Protein AF-0000000084905822 (afdb_homodimer)

Secondary structure (DSSP, 8-state):
---HHHHHHHHHHHHSPPBTEEEEE-TT--TTEEEEEEEPPTTSTTTT-EEEEEEE--TTTTTSPPEEEE-S---BTTB-TT--B--GGGTTT--TTTHHHHHHHHHHHHHHS--TTS-SSHHHHHHHHH-HHHHHHHHHHHHHHHT---GGG--/---HHHHHHHHHHHHSPPBTEEEEE-TT--TTEEEEEEEPPTTSTTTT-EEEEEEE--TTTTTSPPEEEE-S---BTTB-TT--B--GGGTTT--TTTHHHHHHHHHHHHHHS--TTS-SSHHHHHHHHH-HHHHHHHHHHHHHHHS---STT--

pLDDT: mean 90.81, std 11.98, range [27.19, 98.44]

Radius of gyration: 20.14 Å; Cα contacts (8 Å, |Δi|>4): 594; chains: 2; bounding box: 56×55×47 Å

Sequence (310 aa):
MVGARVIKELRTLRRDPVPLCSVGAHEDGDLSHWTALMLGPPGTPYEGGVFQLDIKLPEQYPLKPPAVRFITKIYHPNINAGGGICLDILKSEWSPALQVSRVILSICSLLCEPNPDDPLVPEIARVYIKDREAFNKTARGWTSIHALCSPDKFDMVGARVIKELRTLRRDPVPLCSVGAHEDGDLSHWTALMLGPPGTPYEGGVFQLDIKLPEQYPLKPPAVRFITKIYHPNINAGGGICLDILKSEWSPALQVSRVILSICSLLCEPNPDDPLVPEIARVYIKDREAFNKTARGWTSIHALCSPDKFD

Solvent-accessible surface area (backbone atoms only — not comparable to full-atom values): 16695 Å² total; per-residue (Å²): 120,80,48,74,62,56,55,49,52,52,51,48,42,55,75,53,49,52,68,27,27,46,67,44,72,31,91,82,69,46,82,41,31,32,35,32,45,31,48,32,53,67,95,39,47,40,40,79,16,46,38,38,32,41,35,36,48,49,92,57,52,55,83,42,58,56,49,61,31,37,70,34,64,60,68,47,25,32,31,39,91,86,14,46,64,64,52,57,55,60,56,86,61,48,53,62,85,56,55,69,68,49,53,51,52,50,51,55,48,39,72,72,52,71,53,60,88,67,39,67,27,58,73,50,18,50,39,45,73,77,34,48,66,61,36,40,52,51,23,30,52,36,23,62,73,44,15,45,61,71,68,63,71,79,113,121,84,45,76,62,56,55,50,52,53,51,48,40,54,76,54,50,51,70,26,26,47,65,43,71,31,92,82,69,45,83,42,31,32,36,32,44,33,49,31,55,66,96,38,48,40,40,79,16,47,39,38,33,41,34,35,48,50,92,56,52,54,82,41,57,56,49,61,30,38,69,36,62,61,67,48,25,33,31,40,92,86,15,46,63,62,55,56,56,60,57,87,61,48,52,62,83,55,56,68,67,49,53,51,51,49,51,55,48,38,70,71,51,72,54,59,90,68,39,64,27,58,73,50,20,50,38,45,72,76,34,50,67,60,38,40,53,52,23,31,51,37,23,62,72,44,17,47,62,72,68,64,72,80,114

InterPro domains:
  IPR000608 Ubiquitin-conjugating (UBC), catalytic core domain [PF00179] (5-141)
  IPR000608 Ubiquitin-conjugating (UBC), catalytic core domain [PS50127] (1-148)
  IPR016135 Ubiquitin-conjugating enzyme/RWD-like [G3DSA:3.10.110.10] (2-149)
  IPR016135 Ubiquitin-conjugating enzyme/RWD-like [SSF54495] (4-150)
  IPR023313 Ubiquitin-conjugating enzyme, active site [PS00183] (75-90)

Structure (mmCIF, N/CA/C/O backbone):
data_AF-0000000084905822-model_v1
#
loop_
_entity.id
_entity.type
_entity.pdbx_description
1 polymer 'Ubiquitin protein ligase'
#
loop_
_atom_site.group_PDB
_atom_site.id
_atom_site.type_symbol
_atom_site.label_atom_id
_atom_site.label_alt_id
_atom_site.label_comp_id
_atom_site.label_asym_id
_atom_site.label_entity_id
_atom_site.label_seq_id
_atom_site.pdbx_PDB_ins_code
_atom_site.Cartn_x
_atom_site.Cartn_y
_atom_site.Cartn_z
_atom_site.occupancy
_atom_site.B_iso_or_equiv
_atom_site.auth_seq_id
_atom_site.auth_comp_id
_atom_site.auth_asym_id
_atom_site.auth_atom_id
_atom_site.pdbx_PDB_model_num
ATOM 1 N N . MET A 1 1 ? -28.578 9.18 5.523 1 45.34 1 MET A N 1
ATOM 2 C CA . MET A 1 1 ? -28.344 7.965 4.746 1 45.34 1 MET A CA 1
ATOM 3 C C . MET A 1 1 ? -27.016 8.039 3.994 1 45.34 1 MET A C 1
ATOM 5 O O . MET A 1 1 ? -26.594 9.125 3.58 1 45.34 1 MET A O 1
ATOM 9 N N . VAL A 1 2 ? -26.062 7.297 4.32 1 60.38 2 VAL A N 1
ATOM 10 C CA . VAL A 1 2 ? -24.812 7.344 3.578 1 60.38 2 VAL A CA 1
ATOM 11 C C . VAL A 1 2 ? -25.094 7.41 2.08 1 60.38 2 VAL A C 1
ATOM 13 O O . VAL A 1 2 ? -25.828 6.562 1.544 1 60.38 2 VAL A O 1
ATOM 16 N N . GLY A 1 3 ? -25.078 8.633 1.511 1 74.31 3 GLY A N 1
ATOM 17 C CA . GLY A 1 3 ? -25.594 9.078 0.227 1 74.31 3 GLY A CA 1
ATOM 18 C C . GLY A 1 3 ? -24.969 8.352 -0.951 1 74.31 3 GLY A C 1
ATOM 19 O O . GLY A 1 3 ? -24.047 7.559 -0.781 1 74.31 3 GLY A O 1
ATOM 20 N N . ALA A 1 4 ? -25.688 8.164 -2.021 1 84.25 4 ALA A N 1
ATOM 21 C CA . ALA A 1 4 ? -25.312 7.652 -3.338 1 84.25 4 ALA A CA 1
ATOM 22 C C . ALA A 1 4 ? -23.891 8.07 -3.709 1 84.25 4 ALA A C 1
ATOM 24 O O . ALA A 1 4 ? -23.141 7.285 -4.289 1 84.25 4 ALA A O 1
ATOM 25 N N . ARG A 1 5 ? -23.547 9.188 -3.201 1 87.31 5 ARG A N 1
ATOM 26 C CA . ARG A 1 5 ? -22.234 9.711 -3.539 1 87.31 5 ARG A CA 1
ATOM 27 C C . ARG A 1 5 ? -21.141 8.938 -2.824 1 87.31 5 ARG A C 1
ATOM 29 O O . ARG A 1 5 ? -20.109 8.609 -3.42 1 87.31 5 ARG A O 1
ATOM 36 N N . VAL A 1 6 ? -21.359 8.617 -1.563 1 90.69 6 VAL A N 1
ATOM 37 C CA . VAL A 1 6 ? -20.391 7.918 -0.732 1 90.69 6 VAL A CA 1
ATOM 38 C C . VAL A 1 6 ? -20.109 6.531 -1.312 1 90.69 6 VAL A C 1
ATOM 40 O O . VAL A 1 6 ? -18.953 6.113 -1.431 1 90.69 6 VAL A O 1
ATOM 43 N N . ILE A 1 7 ? -21.078 5.918 -1.695 1 88.62 7 ILE A N 1
ATOM 44 C CA . ILE A 1 7 ? -20.969 4.586 -2.279 1 88.62 7 ILE A CA 1
ATOM 45 C C . ILE A 1 7 ? -20.188 4.66 -3.592 1 88.62 7 ILE A C 1
ATOM 47 O O . ILE A 1 7 ? -19.328 3.822 -3.857 1 88.62 7 ILE A O 1
ATOM 51 N N . LYS A 1 8 ? -20.516 5.617 -4.371 1 91.12 8 LYS A N 1
ATOM 52 C CA . LYS A 1 8 ? -19.828 5.797 -5.648 1 91.12 8 LYS A CA 1
ATOM 53 C C . LYS A 1 8 ? -18.344 6.051 -5.441 1 91.12 8 LYS A C 1
ATOM 55 O O . LYS A 1 8 ? -17.5 5.5 -6.164 1 91.12 8 LYS A O 1
ATOM 60 N N . GLU A 1 9 ? -17.984 6.922 -4.5 1 93.06 9 GLU A N 1
ATOM 61 C CA . GLU A 1 9 ? -16.578 7.219 -4.23 1 93.06 9 GLU A CA 1
ATOM 62 C C . GLU A 1 9 ? -15.828 5.973 -3.762 1 93.06 9 GLU A C 1
ATOM 64 O O . GLU A 1 9 ? -14.68 5.742 -4.16 1 93.06 9 GLU A O 1
ATOM 69 N N . LEU A 1 10 ? -16.453 5.258 -2.896 1 89.38 10 LEU A N 1
ATOM 70 C CA . LEU A 1 10 ? -15.82 4.039 -2.4 1 89.38 10 LEU A CA 1
ATOM 71 C C . LEU A 1 10 ? -15.578 3.053 -3.537 1 89.38 10 LEU A C 1
ATOM 73 O O . LEU A 1 10 ? -14.508 2.438 -3.613 1 89.38 10 LEU A O 1
ATOM 77 N N . ARG A 1 11 ? -16.516 2.918 -4.398 1 88.5 11 ARG A N 1
ATOM 78 C CA . ARG A 1 11 ? -16.375 2.045 -5.559 1 88.5 11 ARG A CA 1
ATOM 79 C C . ARG A 1 11 ? -15.25 2.516 -6.469 1 88.5 11 ARG A C 1
ATOM 81 O O . ARG A 1 11 ? -14.477 1.701 -6.984 1 88.5 11 ARG A O 1
ATOM 88 N N . THR A 1 12 ? -15.18 3.824 -6.688 1 90.94 12 THR A N 1
ATOM 89 C CA . THR A 1 12 ? -14.125 4.398 -7.516 1 90.94 12 THR A CA 1
ATOM 90 C C . THR A 1 12 ? -12.75 4.094 -6.934 1 90.94 12 THR A C 1
ATOM 92 O O . THR A 1 12 ? -11.828 3.73 -7.664 1 90.94 12 THR A O 1
ATOM 95 N N . LEU A 1 13 ? -12.625 4.184 -5.613 1 91.25 13 LEU A N 1
ATOM 96 C CA . LEU A 1 13 ? -11.359 3.93 -4.934 1 91.25 13 LEU A CA 1
ATOM 97 C C . LEU A 1 13 ? -10.977 2.455 -5.023 1 91.25 13 LEU A C 1
ATOM 99 O O . LEU A 1 13 ? -9.797 2.117 -5.066 1 91.25 13 LEU A O 1
ATOM 103 N N . ARG A 1 14 ? -11.945 1.644 -5.031 1 85.19 14 ARG A N 1
ATOM 104 C CA . ARG A 1 14 ? -11.703 0.21 -5.156 1 85.19 14 ARG A CA 1
ATOM 105 C C . ARG A 1 14 ? -11.211 -0.143 -6.555 1 85.19 14 ARG A C 1
ATOM 107 O O . ARG A 1 14 ? -10.312 -0.977 -6.715 1 85.19 14 ARG A O 1
ATOM 114 N N . ARG A 1 15 ? -11.805 0.498 -7.516 1 86.19 15 ARG A N 1
ATOM 115 C CA . ARG A 1 15 ? -11.484 0.226 -8.914 1 86.19 15 ARG A CA 1
ATOM 116 C C . ARG A 1 15 ? -10.148 0.848 -9.297 1 86.19 15 ARG A C 1
ATOM 118 O O . ARG A 1 15 ? -9.367 0.25 -10.047 1 86.19 15 ARG A O 1
ATOM 125 N N . ASP A 1 16 ? -9.945 1.991 -8.781 1 88 16 ASP A N 1
ATOM 126 C CA . ASP A 1 16 ? -8.727 2.752 -9.055 1 88 16 ASP A CA 1
ATOM 127 C C . ASP A 1 16 ? -8.078 3.234 -7.766 1 88 16 ASP A C 1
ATOM 129 O O . ASP A 1 16 ? -8.18 4.414 -7.418 1 88 16 ASP A O 1
ATOM 133 N N . PRO A 1 17 ? -7.367 2.35 -7.227 1 87.94 17 PRO A N 1
ATOM 134 C CA . PRO A 1 17 ? -6.812 2.713 -5.918 1 87.94 17 PRO A CA 1
ATOM 135 C C . PRO A 1 17 ? -5.758 3.814 -6.012 1 87.94 17 PRO A C 1
ATOM 137 O O . PRO A 1 17 ? -5.109 3.965 -7.051 1 87.94 17 PRO A O 1
ATOM 140 N N . VAL A 1 18 ? -5.664 4.617 -4.973 1 89.56 18 V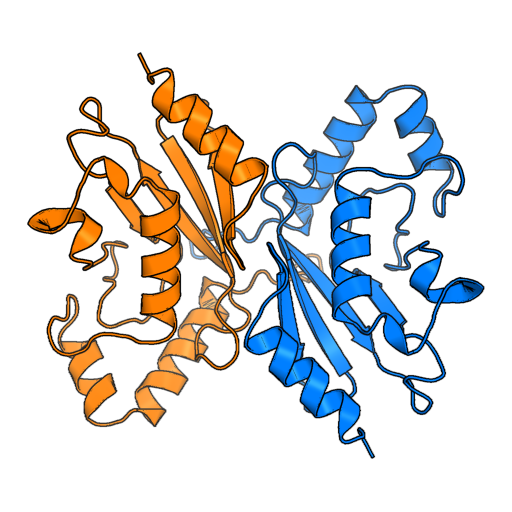AL A N 1
ATOM 141 C CA . VAL A 1 18 ? -4.578 5.578 -4.82 1 89.56 18 VAL A CA 1
ATOM 142 C C . VAL A 1 18 ? -3.252 4.836 -4.656 1 89.56 18 VAL A C 1
ATOM 144 O O . VAL A 1 18 ? -3.184 3.824 -3.959 1 89.56 18 VAL A O 1
ATOM 147 N N . PRO A 1 19 ? -2.223 5.398 -5.281 1 89.56 19 PRO A N 1
ATOM 148 C CA . PRO A 1 19 ? -0.934 4.723 -5.113 1 89.56 19 PRO A CA 1
ATOM 149 C C . PRO A 1 19 ? -0.54 4.562 -3.646 1 89.56 19 PRO A C 1
ATOM 151 O O . PRO A 1 19 ? -0.757 5.473 -2.844 1 89.56 19 PRO A O 1
ATOM 154 N N . LEU A 1 20 ? -0.097 3.305 -3.303 1 92 20 LEU A N 1
ATOM 155 C CA . LEU A 1 20 ? 0.479 2.947 -2.012 1 92 20 LEU A CA 1
ATOM 156 C C . LEU A 1 20 ? -0.583 2.963 -0.918 1 92 20 LEU A C 1
ATOM 158 O O . LEU A 1 20 ? -0.259 3.039 0.269 1 92 20 LEU A O 1
ATOM 162 N N . CYS A 1 21 ? -1.833 3 -1.346 1 93.75 21 CYS A N 1
ATOM 163 C CA . CYS A 1 21 ? -2.871 3.092 -0.327 1 93.75 21 CYS A CA 1
ATOM 164 C C . CYS A 1 21 ? -4.062 2.211 -0.683 1 93.75 21 CYS A C 1
ATOM 166 O O . CYS A 1 21 ? -4.445 2.117 -1.851 1 93.75 21 CYS A O 1
ATOM 168 N N . SER A 1 22 ? -4.625 1.623 0.3 1 91.31 22 SER A N 1
ATOM 169 C CA . SER A 1 22 ? -5.898 0.914 0.191 1 91.31 22 SER A CA 1
ATOM 170 C C . SER A 1 22 ? -6.945 1.51 1.126 1 91.31 22 SER A C 1
ATOM 172 O O . SER A 1 22 ? -6.633 1.876 2.262 1 91.31 22 SER A O 1
ATOM 174 N N . VAL A 1 23 ? -8.125 1.645 0.593 1 91.56 23 VAL A N 1
ATOM 175 C CA . VAL A 1 23 ? -9.211 2.201 1.392 1 91.56 23 VAL A CA 1
ATOM 176 C C . VAL A 1 23 ? -10.398 1.242 1.386 1 91.56 23 VAL A C 1
ATOM 178 O O . VAL A 1 23 ? -10.734 0.667 0.348 1 91.56 23 VAL A O 1
ATOM 181 N N . GLY A 1 24 ? -11.023 1.093 2.559 1 87.44 24 GLY A N 1
ATOM 182 C CA . GLY A 1 24 ? -12.219 0.271 2.684 1 87.44 24 GLY A CA 1
ATOM 183 C C . GLY A 1 24 ? -13.109 0.688 3.838 1 87.44 24 GLY A C 1
ATOM 184 O O . GLY A 1 24 ? -12.75 1.568 4.621 1 87.44 24 GLY A O 1
ATOM 185 N N . ALA A 1 25 ? -14.258 0.051 3.801 1 84.56 25 ALA A N 1
ATOM 186 C CA . ALA A 1 25 ? -15.18 0.294 4.91 1 84.56 25 ALA A CA 1
ATOM 187 C C . ALA A 1 25 ? -14.609 -0.232 6.223 1 84.56 25 ALA A C 1
ATOM 189 O O . ALA A 1 25 ? -13.914 -1.253 6.238 1 84.56 25 ALA A O 1
ATOM 190 N N . HIS A 1 26 ? -14.93 0.534 7.234 1 82.94 26 HIS A N 1
ATOM 191 C CA . HIS A 1 26 ? -14.547 0.076 8.562 1 82.94 26 HIS A CA 1
ATOM 192 C C . HIS A 1 26 ? -15.297 -1.194 8.953 1 82.94 26 HIS A C 1
ATOM 194 O O . HIS A 1 26 ? -16.359 -1.484 8.398 1 82.94 26 HIS A O 1
ATOM 200 N N . GLU A 1 27 ? -14.766 -1.936 9.828 1 76.56 27 GLU A N 1
ATOM 201 C CA . GLU A 1 27 ? -15.289 -3.24 10.219 1 76.56 27 GLU A CA 1
ATOM 202 C C . GLU A 1 27 ? -16.641 -3.105 10.906 1 76.56 27 GLU A C 1
ATOM 204 O O . GLU A 1 27 ? -17.406 -4.078 11.008 1 76.56 27 GLU A O 1
ATOM 209 N N . ASP A 1 28 ? -16.969 -1.907 11.305 1 77.38 28 ASP A N 1
ATOM 210 C CA . ASP A 1 28 ? -18.188 -1.729 12.07 1 77.38 28 ASP A CA 1
ATOM 211 C C . ASP A 1 28 ? -19.422 -1.69 11.156 1 77.38 28 ASP A C 1
ATOM 213 O O . ASP A 1 28 ? -20.547 -1.642 11.633 1 77.38 28 ASP A O 1
ATOM 217 N N . GLY A 1 29 ? -19.25 -1.651 9.906 1 77.5 29 GLY A N 1
ATOM 218 C CA . GLY A 1 29 ? -20.344 -1.732 8.953 1 77.5 29 GLY A CA 1
ATOM 219 C C . GLY A 1 29 ? -20.922 -0.375 8.57 1 77.5 29 GLY A C 1
ATOM 220 O O . GLY A 1 29 ? -21.797 -0.281 7.719 1 77.5 29 GLY A O 1
ATOM 221 N N . ASP A 1 30 ? -20.516 0.635 9.234 1 86.12 30 ASP A N 1
ATOM 222 C CA . ASP A 1 30 ? -20.922 2.002 8.93 1 86.12 30 ASP A CA 1
ATOM 223 C C . ASP A 1 30 ? -20.297 2.494 7.629 1 86.12 30 ASP A C 1
ATOM 225 O O . ASP A 1 30 ? -19.078 2.566 7.508 1 86.12 30 ASP A O 1
ATOM 229 N N . LEU A 1 31 ? -21.125 2.914 6.672 1 88.38 31 LEU A N 1
ATOM 230 C CA . LEU A 1 31 ? -20.688 3.287 5.332 1 88.38 31 LEU A CA 1
ATOM 231 C C . LEU A 1 31 ? -19.953 4.621 5.359 1 88.38 31 LEU A C 1
ATOM 233 O O . LEU A 1 31 ? -19.234 4.961 4.41 1 88.38 31 LEU A O 1
ATOM 237 N N . SER A 1 32 ? -20.203 5.379 6.391 1 92.75 32 SER A N 1
ATOM 238 C CA . SER A 1 32 ? -19.562 6.688 6.492 1 92.75 32 SER A CA 1
ATOM 239 C C . SER A 1 32 ? -18.25 6.598 7.254 1 92.75 32 SER A C 1
ATOM 241 O O . SER A 1 32 ? -17.609 7.621 7.516 1 92.75 32 SER A O 1
ATOM 243 N N . HIS A 1 33 ? -17.906 5.453 7.664 1 94.62 33 HIS A N 1
ATOM 244 C CA . HIS A 1 33 ? -16.688 5.207 8.43 1 94.62 33 HIS A CA 1
ATOM 245 C C . HIS A 1 33 ? -15.734 4.285 7.668 1 94.62 33 HIS A C 1
ATOM 247 O O . HIS A 1 33 ? -16.031 3.105 7.473 1 94.62 33 HIS A O 1
ATOM 253 N N . TRP A 1 34 ? -14.586 4.887 7.27 1 94.31 34 TRP A N 1
ATOM 254 C CA . TRP A 1 34 ? -13.648 4.152 6.434 1 94.31 34 TRP A CA 1
ATOM 255 C C . TRP A 1 34 ? -12.312 3.967 7.145 1 94.31 34 TRP A C 1
ATOM 257 O O . TRP A 1 34 ? -12.008 4.68 8.102 1 94.31 34 TRP A O 1
ATOM 267 N N . THR A 1 35 ? -11.586 2.975 6.738 1 92.81 35 THR A N 1
ATOM 268 C CA . THR A 1 35 ? -10.203 2.742 7.145 1 92.81 35 THR A CA 1
ATOM 269 C C . THR A 1 35 ? -9.281 2.727 5.926 1 92.81 35 THR A C 1
ATOM 271 O O . THR A 1 35 ? -9.625 2.174 4.883 1 92.81 35 THR A O 1
ATOM 274 N N . ALA A 1 36 ? -8.172 3.34 6.055 1 94.12 36 ALA A N 1
ATOM 275 C CA . ALA A 1 36 ? -7.156 3.32 5 1 94.12 36 ALA A CA 1
ATOM 276 C C . ALA A 1 36 ? -5.844 2.734 5.512 1 94.12 36 ALA A C 1
ATOM 278 O O . ALA A 1 36 ? -5.477 2.936 6.672 1 94.12 36 ALA A O 1
ATOM 279 N N . LEU A 1 37 ? -5.164 1.967 4.723 1 93.31 37 LEU A N 1
ATOM 280 C CA . LEU A 1 37 ? -3.799 1.5 4.945 1 93.31 37 LEU A CA 1
ATOM 281 C C . LEU A 1 37 ? -2.84 2.129 3.941 1 93.31 37 LEU A C 1
ATOM 283 O O . LEU A 1 37 ? -3.01 1.972 2.73 1 93.31 37 LEU A O 1
ATOM 287 N N . MET A 1 38 ? -1.902 2.824 4.441 1 94.81 38 MET A N 1
ATOM 288 C CA . MET A 1 38 ? -0.961 3.557 3.596 1 94.81 38 MET A CA 1
ATOM 289 C C . MET A 1 38 ? 0.457 3.023 3.773 1 94.81 38 MET A C 1
ATOM 291 O O . MET A 1 38 ? 0.945 2.912 4.898 1 94.81 38 MET A O 1
ATOM 295 N N . LEU A 1 39 ? 1.076 2.768 2.717 1 94.12 39 LEU A N 1
ATOM 296 C CA . LEU A 1 39 ? 2.488 2.404 2.758 1 94.12 39 LEU A CA 1
ATOM 297 C C . LEU A 1 39 ? 3.369 3.65 2.781 1 94.12 39 LEU A C 1
ATOM 299 O O . LEU A 1 39 ? 3.096 4.621 2.074 1 94.12 39 LEU A O 1
ATOM 303 N N . GLY A 1 40 ? 4.398 3.609 3.629 1 94.5 40 GLY A N 1
ATOM 304 C CA . GLY A 1 40 ? 5.328 4.727 3.611 1 94.5 40 GLY A CA 1
ATOM 305 C C . GLY A 1 40 ? 6.039 4.891 2.281 1 94.5 40 GLY A C 1
ATOM 306 O O . GLY A 1 40 ? 6.543 3.92 1.716 1 94.5 40 GLY A O 1
ATOM 307 N N . PRO A 1 41 ? 6.086 6.137 1.821 1 92.25 41 PRO A N 1
ATOM 308 C CA . PRO A 1 41 ? 6.711 6.355 0.516 1 92.25 41 PRO A CA 1
ATOM 309 C C . PRO A 1 41 ? 8.195 6 0.508 1 92.25 41 PRO A C 1
ATOM 311 O O . PRO A 1 41 ? 8.898 6.246 1.492 1 92.25 41 PRO A O 1
ATOM 314 N N . PRO A 1 42 ? 8.617 5.453 -0.635 1 88.38 42 PRO A N 1
ATOM 315 C CA . PRO A 1 42 ? 10.047 5.137 -0.746 1 88.38 42 PRO A CA 1
ATOM 316 C C . PRO A 1 42 ? 10.93 6.383 -0.688 1 88.38 42 PRO A C 1
ATOM 318 O O . PRO A 1 42 ? 10.547 7.441 -1.19 1 88.38 42 PRO A O 1
ATOM 321 N N . GLY A 1 43 ? 12.117 6.238 -0.159 1 88.62 43 GLY A N 1
ATOM 322 C CA . GLY A 1 43 ? 13.062 7.344 -0.093 1 88.62 43 GLY A CA 1
ATOM 323 C C . GLY A 1 43 ? 12.797 8.289 1.061 1 88.62 43 GLY A C 1
ATOM 324 O O . GLY A 1 43 ? 13.43 9.336 1.172 1 88.62 43 GLY A O 1
ATOM 325 N N . THR A 1 44 ? 11.812 8 1.87 1 93.75 44 THR A N 1
ATOM 326 C CA . THR A 1 44 ? 11.477 8.789 3.047 1 93.75 44 THR A CA 1
ATOM 327 C C . THR A 1 44 ? 11.781 8.016 4.324 1 93.75 44 THR A C 1
ATOM 329 O O . THR A 1 44 ? 12.031 6.809 4.281 1 93.75 44 THR A O 1
ATOM 332 N N . PRO A 1 45 ? 11.789 8.734 5.461 1 96.19 45 PRO A N 1
ATOM 333 C CA . PRO A 1 45 ? 12.008 8.008 6.715 1 96.19 45 PRO A CA 1
ATOM 334 C C . PRO A 1 45 ? 10.844 7.086 7.07 1 96.19 45 PRO A C 1
ATOM 336 O O . PRO A 1 45 ? 10.953 6.285 8 1 96.19 45 PRO A O 1
ATOM 339 N N . TYR A 1 46 ? 9.789 7.133 6.363 1 95.75 46 TYR A N 1
ATOM 340 C CA . TYR A 1 46 ? 8.602 6.336 6.645 1 95.75 46 TYR A CA 1
ATOM 341 C C . TYR A 1 46 ? 8.57 5.074 5.789 1 95.75 46 TYR A C 1
ATOM 343 O O . TYR A 1 46 ? 7.676 4.238 5.93 1 95.75 46 TYR A O 1
ATOM 351 N N . GLU A 1 47 ? 9.531 4.953 4.918 1 91.56 47 GLU A N 1
ATOM 352 C CA . GLU A 1 47 ? 9.617 3.809 4.02 1 91.56 47 GLU A CA 1
ATOM 353 C C . GLU A 1 47 ? 9.594 2.494 4.793 1 91.56 47 GLU A C 1
ATOM 355 O O . GLU A 1 47 ? 10.234 2.375 5.84 1 91.56 47 GLU A O 1
ATOM 360 N N . GLY A 1 48 ? 8.828 1.544 4.168 1 88.56 48 GLY A N 1
ATOM 361 C CA . GLY A 1 48 ? 8.727 0.241 4.805 1 88.56 48 GLY A CA 1
ATOM 362 C C . GLY A 1 48 ? 7.625 0.17 5.848 1 88.56 48 GLY A C 1
ATOM 363 O O . GLY A 1 48 ? 7.27 -0.917 6.309 1 88.56 48 GLY A O 1
ATOM 364 N N . GLY A 1 49 ? 7.117 1.24 6.266 1 92.12 49 GLY A N 1
ATOM 365 C CA . GLY A 1 49 ? 6.047 1.292 7.246 1 92.12 49 GLY A CA 1
ATOM 366 C C . GLY A 1 49 ? 4.668 1.146 6.633 1 92.12 49 GLY A C 1
ATOM 367 O O . GLY A 1 49 ? 4.484 1.399 5.438 1 92.12 49 GLY A O 1
ATOM 368 N N . VAL A 1 50 ? 3.742 0.736 7.434 1 93.56 50 VAL A N 1
ATOM 369 C CA . VAL A 1 50 ? 2.322 0.699 7.094 1 93.56 50 VAL A CA 1
ATOM 370 C C . VAL A 1 50 ? 1.533 1.554 8.086 1 93.56 50 VAL A C 1
ATOM 372 O O . VAL A 1 50 ? 1.555 1.3 9.289 1 93.56 50 VAL A O 1
ATOM 375 N N . PHE A 1 51 ? 0.844 2.477 7.574 1 94.88 51 PHE A N 1
ATOM 376 C CA . PHE A 1 51 ? 0.135 3.42 8.43 1 94.88 51 PHE A CA 1
ATOM 377 C C . PHE A 1 51 ? -1.372 3.297 8.242 1 94.88 51 PHE A C 1
ATOM 379 O O . PHE A 1 51 ? -1.869 3.377 7.117 1 94.88 51 PHE A O 1
ATOM 386 N N . GLN A 1 52 ? -2.023 3.119 9.344 1 93.88 52 GLN A N 1
ATOM 387 C CA . GLN A 1 52 ? -3.48 3.037 9.328 1 93.88 52 GLN A CA 1
ATOM 388 C C . GLN A 1 52 ? -4.113 4.398 9.609 1 93.88 52 GLN A C 1
ATOM 390 O O . GLN A 1 52 ? -3.662 5.129 10.492 1 93.88 52 GLN A O 1
ATOM 395 N N . LEU A 1 53 ? -5.098 4.707 8.828 1 95.81 53 LEU A N 1
ATOM 396 C CA . LEU A 1 53 ? -5.844 5.945 9.016 1 95.81 53 LEU A CA 1
ATOM 397 C C . LEU A 1 53 ? -7.328 5.664 9.219 1 95.81 53 LEU A C 1
ATOM 399 O O . LEU A 1 53 ? -7.871 4.719 8.641 1 95.81 53 LEU A O 1
ATOM 403 N N . ASP A 1 54 ? -7.883 6.52 9.977 1 96.5 54 ASP A N 1
ATOM 404 C CA . ASP A 1 54 ? -9.328 6.527 10.18 1 96.5 54 ASP A CA 1
ATOM 405 C C . ASP A 1 54 ? -9.984 7.68 9.43 1 96.5 54 ASP A C 1
ATOM 407 O O . ASP A 1 54 ? -9.531 8.82 9.516 1 96.5 54 ASP A O 1
ATOM 411 N N . ILE A 1 55 ? -11.023 7.371 8.688 1 96.31 55 ILE A N 1
ATOM 412 C CA . ILE A 1 55 ? -11.711 8.375 7.875 1 96.31 55 ILE A CA 1
ATOM 413 C C . ILE A 1 55 ? -13.203 8.352 8.195 1 96.31 55 ILE A C 1
ATOM 415 O O . ILE A 1 55 ? -13.883 7.34 7.988 1 96.31 55 ILE A O 1
ATOM 419 N N . LYS A 1 56 ? -13.695 9.43 8.617 1 96.56 56 LYS A N 1
ATOM 420 C CA . LYS A 1 56 ? -15.125 9.555 8.922 1 96.56 56 LYS A CA 1
ATOM 421 C C . LYS A 1 56 ? -15.773 10.641 8.07 1 96.56 56 LYS A C 1
ATOM 423 O O . LYS A 1 56 ? -15.312 11.781 8.047 1 96.56 56 LYS A O 1
ATOM 428 N N . LEU A 1 57 ? -16.828 10.25 7.418 1 95.5 57 LEU A N 1
ATOM 429 C CA . LEU A 1 57 ? -17.609 11.195 6.645 1 95.5 57 LEU A CA 1
ATOM 430 C C . LEU A 1 57 ? -18.75 11.766 7.48 1 95.5 57 LEU A C 1
ATOM 432 O O . LEU A 1 57 ? -19.594 11.016 7.98 1 95.5 57 LEU A O 1
ATOM 436 N N . PRO A 1 58 ? -18.688 13.047 7.652 1 94.69 58 PRO A N 1
ATOM 437 C CA . PRO A 1 58 ? -19.766 13.641 8.445 1 94.69 58 PRO A CA 1
ATOM 438 C C . PRO A 1 58 ? -21.125 13.555 7.754 1 94.69 58 PRO A C 1
ATOM 440 O O . PRO A 1 58 ? -21.188 13.227 6.566 1 94.69 58 PRO A O 1
ATOM 443 N N . GLU A 1 59 ? -22.156 13.859 8.43 1 91.88 59 GLU A N 1
ATOM 444 C CA . GLU A 1 59 ? -23.516 13.812 7.898 1 91.88 59 GLU A CA 1
ATOM 445 C C . GLU A 1 59 ? -23.688 14.766 6.723 1 91.88 59 GLU A C 1
ATOM 447 O O . GLU A 1 59 ? -24.438 14.484 5.785 1 91.88 59 GLU A O 1
ATOM 452 N N . GLN A 1 60 ? -23 15.875 6.719 1 93.5 60 GLN A N 1
ATOM 453 C CA . GLN A 1 60 ? -23.125 16.906 5.695 1 93.5 60 GLN A CA 1
ATOM 454 C C . GLN A 1 60 ? -22.125 16.703 4.57 1 93.5 60 GLN A C 1
ATOM 456 O O . GLN A 1 60 ? -21.922 17.594 3.738 1 93.5 60 GLN A O 1
ATOM 461 N N . TYR A 1 61 ? -21.5 15.617 4.52 1 94.5 61 TYR A N 1
ATOM 462 C CA . TYR A 1 61 ? -20.625 15.328 3.393 1 94.5 61 TYR A CA 1
ATOM 463 C C . TYR A 1 61 ? -21.406 15.297 2.084 1 94.5 61 TYR A C 1
ATOM 465 O O . TYR A 1 61 ? -22.484 14.711 2.012 1 94.5 61 TYR A O 1
ATOM 473 N N . PRO A 1 62 ? -20.953 15.961 1.052 1 93.25 62 PRO A N 1
ATOM 474 C CA . PRO A 1 62 ? -19.625 16.516 0.788 1 93.25 62 PRO A CA 1
ATOM 475 C C . PRO A 1 62 ? -19.562 18.031 1.029 1 93.25 62 PRO A C 1
ATOM 477 O O . PRO A 1 62 ? -18.609 18.688 0.599 1 93.25 62 PRO A O 1
ATOM 480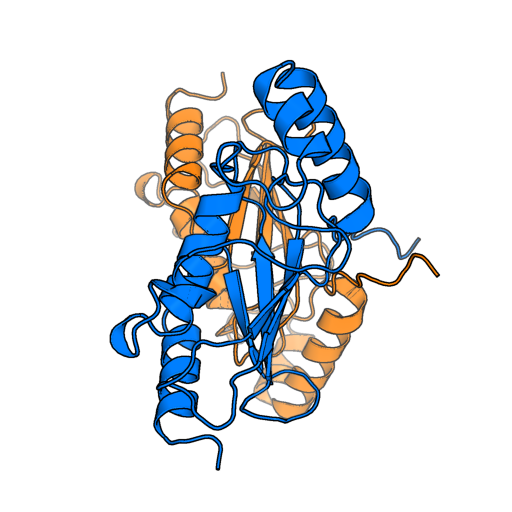 N N . LEU A 1 63 ? -20.578 18.562 1.633 1 93.69 63 LEU A N 1
ATOM 481 C CA . LEU A 1 63 ? -20.531 19.984 1.938 1 93.69 63 LEU A CA 1
ATOM 482 C C . LEU A 1 63 ? -19.453 20.281 2.973 1 93.69 63 LEU A C 1
ATOM 484 O O . LEU A 1 63 ? -18.844 21.359 2.953 1 93.69 63 LEU A O 1
ATOM 488 N N . LYS A 1 64 ? -19.266 19.344 3.908 1 95.31 64 LYS A N 1
ATOM 489 C CA . LYS A 1 64 ? -18.172 19.422 4.867 1 95.31 64 LYS A CA 1
ATOM 490 C C . LYS A 1 64 ? -17.109 18.359 4.566 1 95.31 64 LYS A C 1
ATOM 492 O O . LYS A 1 64 ? -17.422 17.297 4.039 1 95.31 64 LYS A O 1
ATOM 497 N N . PRO A 1 65 ? -15.883 18.672 4.891 1 96.31 65 PRO A N 1
ATOM 498 C CA . PRO A 1 65 ? -14.812 17.719 4.605 1 96.31 65 PRO A CA 1
ATOM 499 C C . PRO A 1 65 ? -14.859 16.484 5.5 1 96.31 65 PRO A C 1
ATOM 501 O O . PRO A 1 65 ? -15.453 16.531 6.582 1 96.31 65 PRO A O 1
ATOM 504 N N . PRO A 1 66 ? -14.273 15.398 5.02 1 96.75 66 PRO A N 1
ATOM 505 C CA . PRO A 1 66 ? -14.117 14.242 5.91 1 96.75 66 PRO A CA 1
ATOM 506 C C . PRO A 1 66 ? -13.172 14.516 7.074 1 96.75 66 PRO A C 1
ATOM 508 O O . PRO A 1 66 ? -12.289 15.367 6.969 1 96.75 66 PRO A O 1
ATOM 511 N N . ALA A 1 67 ? -13.375 13.805 8.18 1 97.06 67 ALA A N 1
ATOM 512 C CA . ALA A 1 67 ? -12.43 13.781 9.289 1 97.06 67 ALA A CA 1
ATOM 513 C C . ALA A 1 67 ? -11.438 12.625 9.148 1 97.06 67 ALA A C 1
ATOM 515 O O . ALA A 1 67 ? -11.844 11.461 9.094 1 97.06 67 ALA A O 1
ATOM 516 N N . VAL A 1 68 ? -10.188 12.977 9.07 1 97.75 68 VAL A N 1
ATOM 517 C CA . VAL A 1 68 ? -9.156 11.953 8.891 1 97.75 68 VAL A CA 1
ATOM 518 C C . VAL A 1 68 ? -8.148 12.023 10.031 1 97.75 68 VAL A C 1
ATOM 520 O O . VAL A 1 68 ? -7.715 13.117 10.422 1 97.75 68 VAL A O 1
ATOM 523 N N . ARG A 1 69 ? -7.785 10.852 10.531 1 97.56 69 ARG A N 1
ATOM 524 C CA . ARG A 1 69 ? -6.793 10.789 11.594 1 97.56 69 ARG A CA 1
ATOM 525 C C . ARG A 1 69 ? -5.871 9.586 11.414 1 97.56 69 ARG A C 1
ATOM 527 O O . ARG A 1 69 ? -6.312 8.523 10.969 1 97.56 69 ARG A O 1
ATOM 534 N N . PHE A 1 70 ? -4.656 9.781 11.828 1 97.44 70 PHE A N 1
ATOM 535 C CA . PHE A 1 70 ? -3.732 8.648 11.898 1 97.44 70 PHE A CA 1
ATOM 536 C C . PHE A 1 70 ? -4.023 7.785 13.117 1 97.44 70 PHE A C 1
ATOM 538 O O . PHE A 1 70 ? -4.105 8.289 14.242 1 97.44 70 PHE A O 1
ATOM 545 N N . ILE A 1 71 ? -4.188 6.539 12.906 1 95.44 71 ILE A N 1
ATOM 546 C CA . ILE A 1 71 ? -4.297 5.582 14 1 95.44 71 ILE A CA 1
ATOM 547 C C . ILE A 1 71 ? -2.902 5.117 14.414 1 95.44 71 ILE A C 1
ATOM 549 O O . ILE A 1 71 ? -2.59 5.059 15.609 1 95.44 71 ILE A O 1
ATOM 553 N N . THR A 1 72 ? -2.064 4.766 13.414 1 94.62 72 THR A N 1
ATOM 554 C CA . THR A 1 72 ? -0.672 4.414 13.672 1 94.62 72 THR A CA 1
ATOM 555 C C . THR A 1 72 ? 0.121 5.637 14.125 1 94.62 72 THR A C 1
ATOM 557 O O . THR A 1 72 ? 0.053 6.695 13.492 1 94.62 72 THR A O 1
ATOM 560 N N . LYS A 1 73 ? 0.915 5.488 15.164 1 95.75 73 LYS A N 1
ATOM 561 C CA . LYS A 1 73 ? 1.754 6.59 15.625 1 95.75 73 LYS A CA 1
ATOM 562 C C . LYS A 1 73 ? 2.832 6.93 14.602 1 95.75 73 LYS A C 1
ATOM 564 O O . LYS A 1 73 ? 3.408 6.031 13.977 1 95.75 73 LYS A O 1
ATOM 569 N N . ILE A 1 74 ? 3.072 8.203 14.5 1 97.12 74 ILE A N 1
ATOM 570 C CA . ILE A 1 74 ? 4.062 8.648 13.523 1 97.12 74 ILE A CA 1
ATOM 571 C C . ILE A 1 74 ? 4.77 9.898 14.039 1 97.12 74 ILE A C 1
ATOM 573 O O . ILE A 1 74 ? 4.141 10.773 14.641 1 97.12 74 ILE A O 1
ATOM 577 N N . TYR A 1 75 ? 6.117 9.961 13.82 1 98.12 75 TYR A N 1
ATOM 578 C CA . TYR A 1 75 ? 6.902 11.156 14.109 1 98.12 75 TYR A CA 1
ATOM 579 C C . TYR A 1 75 ? 6.891 12.109 12.922 1 98.12 75 TYR A C 1
ATOM 581 O O . TYR A 1 75 ? 7.562 11.875 11.914 1 98.12 75 TYR A O 1
ATOM 589 N N . HIS A 1 76 ? 6.18 13.211 12.992 1 98.38 76 HIS A N 1
ATOM 590 C CA . HIS A 1 76 ? 5.961 14.133 11.883 1 98.38 76 HIS A CA 1
ATOM 591 C C . HIS A 1 76 ? 5.551 15.516 12.383 1 98.38 76 HIS A C 1
ATOM 593 O O . HIS A 1 76 ? 4.766 15.625 13.328 1 98.38 76 HIS A O 1
ATOM 599 N N . PRO A 1 77 ? 5.98 16.547 11.773 1 98.44 77 PRO A N 1
ATOM 600 C CA . PRO A 1 77 ? 5.676 17.891 12.266 1 98.44 77 PRO A CA 1
ATOM 601 C C . PRO A 1 77 ? 4.203 18.266 12.086 1 98.44 77 PRO A C 1
ATOM 603 O O . PRO A 1 77 ? 3.688 19.125 12.812 1 98.44 77 PRO A O 1
ATOM 606 N N . ASN A 1 78 ? 3.531 17.688 11.117 1 98.25 78 ASN A N 1
ATOM 607 C CA . ASN A 1 78 ? 2.172 18.109 10.789 1 98.25 78 ASN A CA 1
ATOM 608 C C . ASN A 1 78 ? 1.139 17.109 11.32 1 98.25 78 ASN A C 1
ATOM 610 O O . ASN A 1 78 ? -0.049 17.219 11.008 1 98.25 78 ASN A O 1
ATOM 614 N N . ILE A 1 79 ? 1.563 16.125 11.977 1 98 79 ILE A N 1
ATOM 615 C CA . ILE A 1 79 ? 0.693 15.117 12.578 1 98 79 ILE A CA 1
ATOM 616 C C . ILE A 1 79 ? 1.003 14.992 14.07 1 98 79 ILE A C 1
ATOM 618 O O . ILE A 1 79 ? 2.143 14.719 14.453 1 98 79 ILE A O 1
ATOM 622 N N . ASN A 1 80 ? 0.006 15.117 14.875 1 97.44 80 ASN A N 1
ATOM 623 C CA . ASN A 1 80 ? 0.285 15.109 16.312 1 97.44 80 ASN A CA 1
ATOM 624 C C . ASN A 1 80 ? 0.074 13.727 16.922 1 97.44 80 ASN A C 1
ATOM 626 O O . ASN A 1 80 ? -0.302 12.789 16.219 1 97.44 80 ASN A O 1
ATOM 630 N N . ALA A 1 81 ? 0.282 13.578 18.203 1 94.75 81 ALA A N 1
ATOM 631 C CA . ALA A 1 81 ? 0.266 12.289 18.891 1 94.75 81 ALA A CA 1
ATOM 632 C C . ALA A 1 81 ? -1.135 11.688 18.891 1 94.75 81 ALA A C 1
ATOM 634 O O . ALA A 1 81 ? -1.289 10.461 18.938 1 94.75 81 ALA A O 1
ATOM 635 N N . GLY A 1 82 ? -2.104 12.516 18.859 1 95.69 82 GLY A N 1
ATOM 636 C CA . GLY A 1 82 ? -3.48 12.039 18.812 1 95.69 82 GLY A CA 1
ATOM 637 C C . GLY A 1 82 ? -3.928 11.609 17.438 1 95.69 82 GLY A C 1
ATOM 638 O O . GLY A 1 82 ? -5.039 11.102 17.266 1 95.69 82 GLY A O 1
ATOM 639 N N . GLY A 1 83 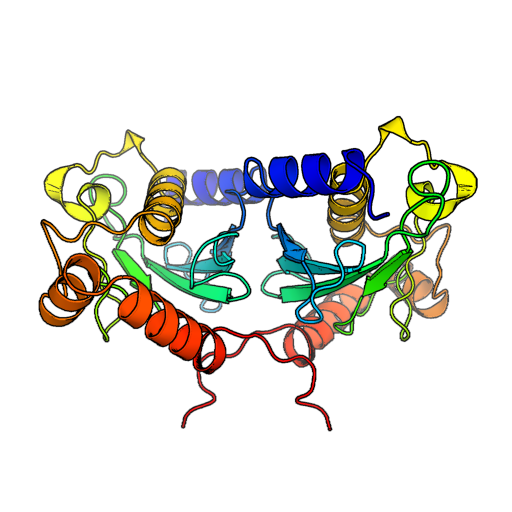? -3.123 11.891 16.438 1 97.25 83 GLY A N 1
ATOM 640 C CA . GLY A 1 83 ? -3.406 11.477 15.07 1 97.25 83 GLY A CA 1
ATOM 641 C C . GLY A 1 83 ? -3.977 12.586 14.211 1 97.25 83 GLY A C 1
ATOM 642 O O . GLY A 1 83 ? -4.289 12.375 13.039 1 97.25 83 GLY A O 1
ATOM 643 N N . GLY A 1 84 ? -4.121 13.695 14.773 1 97.69 84 GLY A N 1
ATOM 644 C CA . GLY A 1 84 ? -4.625 14.82 14.008 1 97.69 84 GLY A CA 1
ATOM 645 C C . GLY A 1 84 ? -3.678 15.273 12.906 1 97.69 84 GLY A C 1
ATOM 646 O O . GLY A 1 84 ? -2.457 15.18 13.062 1 97.69 84 GLY A O 1
ATOM 647 N N . ILE A 1 85 ? -4.23 15.836 11.852 1 97.81 85 ILE A N 1
ATOM 648 C CA . ILE A 1 85 ? -3.416 16.203 10.695 1 97.81 85 ILE A CA 1
ATOM 649 C C . ILE A 1 85 ? -3.66 17.672 10.344 1 97.81 85 ILE A C 1
ATOM 651 O O . ILE A 1 85 ? -4.809 18.109 10.25 1 97.81 85 ILE A O 1
ATOM 655 N N . CYS A 1 86 ? -2.594 18.312 10.195 1 96.06 86 CYS A N 1
ATOM 656 C CA . CYS A 1 86 ? -2.713 19.688 9.688 1 96.06 86 CYS A CA 1
ATOM 657 C C . CYS A 1 86 ? -2.596 19.703 8.172 1 96.06 86 CYS A C 1
ATOM 659 O O . CYS A 1 86 ? -1.494 19.625 7.625 1 96.06 86 CYS A O 1
ATOM 661 N N . LEU A 1 87 ? -3.65 19.844 7.438 1 94 87 LEU A N 1
ATOM 662 C CA . LEU A 1 87 ? -3.766 19.938 5.984 1 94 87 LEU A CA 1
ATOM 663 C C . LEU A 1 87 ? -4.883 20.906 5.594 1 94 87 LEU A C 1
ATOM 665 O O . LEU A 1 87 ? -6.008 20.797 6.082 1 94 87 LEU A O 1
ATOM 669 N N . ASP A 1 88 ? -4.629 21.812 4.746 1 93 88 ASP A N 1
ATOM 670 C CA . ASP A 1 88 ? -5.562 22.891 4.402 1 93 88 ASP A CA 1
ATOM 671 C C . ASP A 1 88 ? -6.816 22.328 3.734 1 93 88 ASP A C 1
ATOM 673 O O . ASP A 1 88 ? -7.914 22.859 3.928 1 93 88 ASP A O 1
ATOM 677 N N . ILE A 1 89 ? -6.672 21.281 2.955 1 94.5 89 ILE A N 1
ATOM 678 C CA . ILE A 1 89 ? -7.793 20.734 2.203 1 94.5 89 ILE A CA 1
ATOM 679 C C . ILE A 1 89 ? -8.812 20.125 3.166 1 94.5 89 ILE A C 1
ATOM 681 O O . ILE A 1 89 ? -9.961 19.875 2.789 1 94.5 89 ILE A O 1
ATOM 685 N N . LEU A 1 90 ? -8.445 19.812 4.344 1 94.69 90 LEU A N 1
ATOM 686 C CA . LEU A 1 90 ? -9.359 19.25 5.336 1 94.69 90 LEU A CA 1
ATOM 687 C C . LEU A 1 90 ? -10.078 20.359 6.094 1 94.69 90 LEU A C 1
ATOM 689 O O . LEU A 1 90 ? -10.898 20.094 6.969 1 94.69 90 LEU A O 1
ATOM 693 N N . LYS A 1 91 ? -9.75 21.578 5.852 1 92.5 91 LYS A N 1
ATOM 694 C CA . LYS A 1 91 ? -10.328 22.719 6.559 1 92.5 91 LYS A CA 1
ATOM 695 C C . LYS A 1 91 ? -10.734 23.812 5.582 1 92.5 91 LYS A C 1
ATOM 697 O O . LYS A 1 91 ? -11.742 23.688 4.883 1 92.5 91 LYS A O 1
ATOM 702 N N . SER A 1 92 ? -9.898 24.828 5.398 1 93 92 SER A N 1
ATOM 703 C CA . SER A 1 92 ? -10.227 26.078 4.711 1 93 92 SER A CA 1
ATOM 704 C C . SER A 1 92 ? -10.266 25.875 3.199 1 93 92 SER A C 1
ATOM 706 O O . SER A 1 92 ? -10.969 26.594 2.492 1 93 92 SER A O 1
ATOM 708 N N . GLU A 1 93 ? -9.57 24.938 2.664 1 95.06 93 GLU A N 1
ATOM 709 C CA . GLU A 1 93 ? -9.469 24.781 1.217 1 95.06 93 GLU A CA 1
ATOM 710 C C . GLU A 1 93 ? -10.273 23.594 0.729 1 95.06 93 GLU A C 1
ATOM 712 O O . GLU A 1 93 ? -10.031 23.078 -0.367 1 95.06 93 GLU A O 1
ATOM 717 N N . TRP A 1 94 ? -11.211 23.125 1.493 1 95.94 94 TRP A N 1
ATOM 718 C CA . TRP A 1 94 ? -12.055 22 1.085 1 95.94 94 TRP A CA 1
ATOM 719 C C . TRP A 1 94 ? -13.062 22.438 0.029 1 95.94 94 TRP A C 1
ATOM 721 O O . TRP A 1 94 ? -13.578 23.547 0.079 1 95.94 94 TRP A O 1
ATOM 731 N N . SER A 1 95 ? -13.266 21.594 -0.865 1 95.12 95 SER A N 1
ATOM 732 C CA . SER A 1 95 ? -14.375 21.688 -1.811 1 95.12 95 SER A CA 1
ATOM 733 C C . SER A 1 95 ? -14.977 20.312 -2.09 1 95.12 95 SER A C 1
ATOM 735 O O . SER A 1 95 ? -14.258 19.312 -2.139 1 95.12 95 SER A O 1
ATOM 737 N N . PRO A 1 96 ? -16.297 20.281 -2.316 1 91.81 96 PRO A N 1
ATOM 738 C CA . PRO A 1 96 ? -16.953 19.016 -2.613 1 91.81 96 PRO A CA 1
ATOM 739 C C . PRO A 1 96 ? -16.344 18.297 -3.814 1 91.81 96 PRO A C 1
ATOM 741 O O . PRO A 1 96 ? -16.422 17.062 -3.914 1 91.81 96 PRO A O 1
ATOM 744 N N . ALA A 1 97 ? -15.68 19.031 -4.621 1 91.69 97 ALA A N 1
ATOM 745 C CA . ALA A 1 97 ? -15.117 18.469 -5.844 1 91.69 97 ALA A CA 1
ATOM 746 C C . ALA A 1 97 ? -13.852 17.656 -5.551 1 91.69 97 ALA A C 1
ATOM 748 O O . ALA A 1 97 ? -13.445 16.812 -6.355 1 91.69 97 ALA A O 1
ATOM 749 N N . LEU A 1 98 ? -13.109 17.781 -4.504 1 91.44 98 LEU A N 1
ATOM 750 C CA . LEU A 1 98 ? -11.836 17.141 -4.191 1 91.44 98 LEU A CA 1
ATOM 751 C C . LEU A 1 98 ? -12.031 15.664 -3.869 1 91.44 98 LEU A C 1
ATOM 753 O O . LEU A 1 98 ? -11.188 14.836 -4.215 1 91.44 98 LEU A O 1
ATOM 757 N N . GLN A 1 99 ? -13.117 1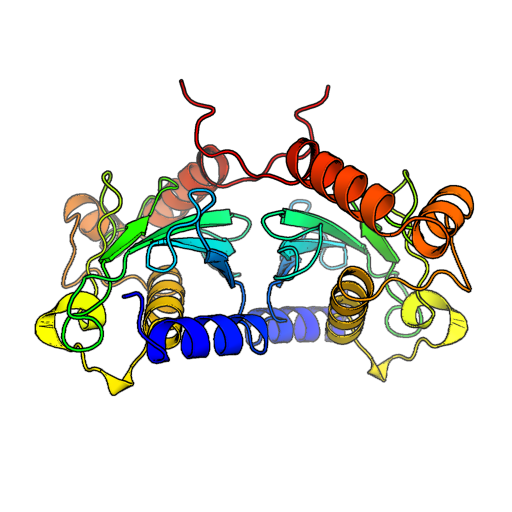5.227 -3.246 1 93.62 99 GLN A N 1
ATOM 758 C CA . GLN A 1 99 ? -13.43 13.859 -2.852 1 93.62 99 GLN A CA 1
ATOM 759 C C . GLN A 1 99 ? -12.383 13.312 -1.892 1 93.62 99 GLN A C 1
ATOM 761 O O . GLN A 1 99 ? -11.391 13.984 -1.596 1 93.62 99 GLN A O 1
ATOM 766 N N . VAL A 1 100 ? -12.492 12.086 -1.38 1 94.69 100 VAL A N 1
ATOM 767 C CA . VAL A 1 100 ? -11.625 11.461 -0.385 1 94.69 100 VAL A CA 1
ATOM 768 C C . VAL A 1 100 ? -10.297 11.062 -1.03 1 94.69 100 VAL A C 1
ATOM 770 O O . VAL A 1 100 ? -9.242 11.148 -0.399 1 94.69 100 VAL A O 1
ATOM 773 N N . SER A 1 101 ? -10.32 10.703 -2.273 1 93.38 101 SER A N 1
ATOM 774 C CA . SER A 1 101 ? -9.117 10.281 -2.979 1 93.38 101 SER A 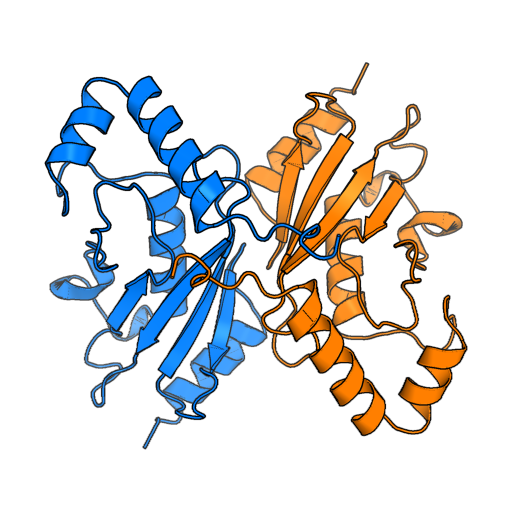CA 1
ATOM 775 C C . SER A 1 101 ? -8.062 11.383 -2.982 1 93.38 101 SER A C 1
ATOM 777 O O . SER A 1 101 ? -6.875 11.117 -2.766 1 93.38 101 SER A O 1
ATOM 779 N N . ARG A 1 102 ? -8.445 12.602 -3.238 1 94.44 102 ARG A N 1
ATOM 780 C CA . ARG A 1 102 ? -7.516 13.727 -3.26 1 94.44 102 ARG A CA 1
ATOM 781 C C . ARG A 1 102 ? -6.945 13.992 -1.871 1 94.44 102 ARG A C 1
ATOM 783 O O . ARG A 1 102 ? -5.781 14.375 -1.736 1 94.44 102 ARG A O 1
ATOM 790 N N . VAL A 1 103 ? -7.801 13.828 -0.855 1 95.94 103 VAL A N 1
ATOM 791 C CA . VAL A 1 103 ? -7.348 13.977 0.524 1 95.94 103 VAL A CA 1
ATOM 792 C C . VAL A 1 103 ? -6.227 12.984 0.816 1 95.94 103 VAL A C 1
ATOM 794 O O . VAL A 1 103 ? -5.172 13.359 1.332 1 95.94 103 VAL A O 1
ATOM 797 N N . ILE A 1 104 ? -6.43 11.727 0.424 1 94.81 104 ILE A N 1
ATOM 798 C CA . ILE A 1 104 ? -5.453 10.672 0.654 1 94.81 104 ILE A CA 1
ATOM 799 C C . ILE A 1 104 ? -4.164 10.984 -0.102 1 94.81 104 ILE A C 1
ATOM 801 O O . ILE A 1 104 ? -3.068 10.859 0.449 1 94.81 104 ILE A O 1
ATOM 805 N N . LEU A 1 105 ? -4.281 11.383 -1.3 1 92.69 105 LEU A N 1
ATOM 806 C CA . LEU A 1 105 ? -3.117 11.742 -2.102 1 92.69 105 LEU A CA 1
ATOM 807 C C . LEU A 1 105 ? -2.322 12.859 -1.434 1 92.69 105 LEU A C 1
ATOM 809 O O . LEU A 1 105 ? -1.09 12.828 -1.411 1 92.69 105 LEU A O 1
ATOM 813 N N . SER A 1 106 ? -3.033 13.852 -0.903 1 95.31 106 SER A N 1
ATOM 814 C CA . SER A 1 106 ? -2.373 14.969 -0.241 1 95.31 106 SER A CA 1
ATOM 815 C C . SER A 1 106 ? -1.63 14.516 1.01 1 95.31 106 SER A C 1
ATOM 817 O O . SER A 1 106 ? -0.554 15.031 1.322 1 95.31 106 SER A O 1
ATOM 819 N N . ILE A 1 107 ? -2.227 13.578 1.687 1 95.88 107 ILE A N 1
ATOM 820 C CA . ILE A 1 107 ? -1.583 13.047 2.883 1 95.88 107 ILE A CA 1
ATOM 821 C C . ILE A 1 107 ? -0.314 12.289 2.494 1 95.88 107 ILE A C 1
ATOM 823 O O . ILE A 1 107 ? 0.72 12.422 3.152 1 95.88 107 ILE A O 1
ATOM 827 N N . CYS A 1 108 ? -0.379 11.492 1.454 1 92.75 108 CYS A N 1
ATOM 828 C CA . CYS A 1 108 ? 0.809 10.82 0.946 1 92.75 108 CYS A CA 1
ATOM 829 C C . CYS A 1 108 ? 1.908 11.82 0.617 1 92.75 108 CYS A C 1
ATOM 831 O O . CYS A 1 108 ? 3.076 11.594 0.936 1 92.75 108 CYS A O 1
ATOM 833 N N . SER A 1 109 ? 1.53 12.875 -0.026 1 92.81 109 SER A N 1
ATOM 834 C CA . SER A 1 109 ? 2.488 13.922 -0.374 1 92.81 109 SER A CA 1
ATOM 835 C C . SER A 1 109 ? 3.115 14.531 0.874 1 92.81 109 SER A C 1
ATOM 837 O O . SER A 1 109 ? 4.309 14.852 0.885 1 92.81 109 SER A O 1
ATOM 839 N N . LEU A 1 110 ? 2.266 14.742 1.886 1 95.25 110 LEU A N 1
ATOM 840 C CA . LEU A 1 110 ? 2.725 15.32 3.146 1 95.25 110 LEU A CA 1
ATOM 841 C C . LEU A 1 110 ? 3.818 14.461 3.768 1 95.25 110 LEU A C 1
ATOM 843 O O . LEU A 1 110 ? 4.766 14.984 4.359 1 95.25 110 LEU A O 1
ATOM 847 N N . LEU A 1 111 ? 3.715 13.117 3.703 1 94.5 111 LEU A N 1
ATOM 848 C CA . LEU A 1 111 ? 4.734 12.211 4.223 1 94.5 111 LEU A CA 1
ATOM 849 C C . LEU A 1 111 ? 6.039 12.359 3.447 1 94.5 111 LEU A C 1
ATOM 851 O O . LEU A 1 111 ? 7.125 12.195 4.012 1 94.5 111 LEU A O 1
ATOM 855 N N . CYS A 1 112 ? 5.949 12.695 2.236 1 92.31 112 CYS A N 1
ATOM 856 C CA . CYS A 1 112 ? 7.133 12.867 1.401 1 92.31 112 CYS A CA 1
ATOM 857 C C . CYS A 1 112 ? 7.789 14.219 1.667 1 92.31 112 CYS A C 1
ATOM 859 O O . CYS A 1 112 ? 9.016 14.336 1.641 1 92.31 112 CYS A O 1
ATOM 861 N N . GLU A 1 113 ? 6.914 15.156 1.829 1 94.44 113 GLU A N 1
ATOM 862 C CA . GLU A 1 113 ? 7.406 16.516 2 1 94.44 113 GLU A CA 1
ATOM 863 C C . GLU A 1 113 ? 6.688 17.234 3.145 1 94.44 113 GLU A C 1
ATOM 865 O O . GLU A 1 113 ? 5.785 18.031 2.914 1 94.44 113 GLU A O 1
ATOM 870 N N . PRO A 1 114 ? 7.172 17.062 4.344 1 96.81 114 PRO A N 1
ATOM 871 C CA . PRO A 1 114 ? 6.57 17.75 5.484 1 96.81 114 PRO A CA 1
ATOM 872 C C . PRO A 1 114 ? 6.613 19.266 5.344 1 96.81 114 PRO A C 1
ATOM 874 O O . PRO A 1 114 ? 7.469 19.797 4.633 1 96.81 114 PRO A O 1
ATOM 877 N N . ASN A 1 115 ? 5.676 19.938 5.953 1 95.31 115 ASN A N 1
ATOM 878 C CA . ASN A 1 115 ? 5.629 21.406 5.945 1 95.31 115 ASN A CA 1
ATOM 879 C C . ASN A 1 115 ? 5.984 21.984 7.309 1 95.31 115 ASN A C 1
ATOM 881 O O . ASN A 1 115 ? 5.117 22.125 8.172 1 95.31 115 ASN A O 1
ATOM 885 N N . PRO A 1 116 ? 7.16 22.438 7.523 1 95.19 116 PRO A N 1
ATOM 886 C CA . PRO A 1 116 ? 7.562 22.953 8.836 1 95.19 116 PRO A CA 1
ATOM 887 C C . PRO A 1 116 ? 7.062 24.375 9.086 1 95.19 116 PRO A C 1
ATOM 889 O O . PRO A 1 116 ? 7.133 24.859 10.219 1 95.19 116 PRO A O 1
ATOM 892 N N . ASP A 1 117 ? 6.539 25.062 8.133 1 94.25 117 ASP A N 1
ATOM 893 C CA . ASP A 1 117 ? 6.137 26.453 8.266 1 94.25 117 ASP A CA 1
ATOM 894 C C . ASP A 1 117 ? 4.781 26.578 8.953 1 94.25 117 ASP A C 1
ATOM 896 O O . ASP A 1 117 ? 4.426 27.641 9.461 1 94.25 117 ASP A O 1
ATOM 900 N N . ASP A 1 118 ? 3.986 25.656 8.93 1 91.69 118 ASP A N 1
ATOM 901 C CA . ASP A 1 118 ? 2.693 25.594 9.609 1 91.69 118 ASP A CA 1
ATOM 902 C C . ASP A 1 118 ? 2.543 24.281 10.367 1 91.69 118 ASP A C 1
ATOM 904 O O . ASP A 1 118 ? 1.668 23.469 10.047 1 91.69 118 ASP A O 1
ATOM 908 N N . PRO A 1 119 ? 3.355 24.156 11.406 1 96.38 119 PRO A N 1
ATOM 909 C CA . PRO A 1 119 ? 3.416 22.859 12.078 1 96.38 119 PRO A CA 1
ATOM 910 C C . PRO A 1 119 ? 2.293 22.672 13.094 1 96.38 119 PRO A C 1
ATOM 912 O O . PRO A 1 119 ? 1.886 23.625 13.758 1 96.38 119 PRO A O 1
ATOM 915 N N . LEU A 1 120 ? 1.812 21.516 13.188 1 96.75 120 LEU A N 1
ATOM 916 C CA . LEU A 1 120 ? 0.933 21.125 14.281 1 96.75 120 LEU A CA 1
ATOM 917 C C . LEU A 1 120 ? 1.74 20.797 15.531 1 96.75 120 LEU A C 1
ATOM 919 O O . LEU A 1 120 ? 1.24 20.922 16.656 1 96.75 120 LEU A O 1
ATOM 923 N N . VAL A 1 121 ? 2.967 20.297 15.312 1 97.88 121 VAL A N 1
ATOM 924 C CA . VAL A 1 121 ? 3.891 19.984 16.391 1 97.88 121 VAL A CA 1
ATOM 925 C C . VAL A 1 121 ? 5.168 20.797 16.234 1 97.88 121 VAL A C 1
ATOM 927 O O . VAL A 1 121 ? 6.156 20.328 15.672 1 97.88 121 VAL A O 1
ATOM 930 N N . PRO A 1 122 ? 5.242 21.938 16.828 1 97.75 122 PRO A N 1
ATOM 931 C CA . PRO A 1 122 ? 6.348 22.875 16.625 1 97.75 122 PRO A CA 1
ATOM 932 C C . PRO A 1 122 ? 7.699 22.281 17.016 1 97.75 122 PRO A C 1
ATOM 934 O O . PRO A 1 122 ? 8.711 22.562 16.359 1 97.75 122 PRO A O 1
ATOM 937 N N . GLU A 1 123 ? 7.719 21.5 18.031 1 97.94 123 GLU A N 1
ATOM 938 C CA . GLU A 1 123 ? 8.977 20.922 18.484 1 97.94 123 GLU A CA 1
ATOM 939 C C . GLU A 1 123 ? 9.602 20.047 17.422 1 97.94 123 GLU A C 1
ATOM 941 O O . GLU A 1 123 ? 10.82 20.078 17.219 1 97.94 123 GLU A O 1
ATOM 946 N N . ILE A 1 124 ? 8.805 19.297 16.75 1 98.25 124 ILE A N 1
ATOM 947 C CA . ILE A 1 124 ? 9.305 18.422 15.703 1 98.25 124 ILE A CA 1
ATOM 948 C C . ILE A 1 124 ? 9.727 19.25 14.492 1 98.25 124 ILE A C 1
ATOM 950 O O . ILE A 1 124 ? 10.727 18.938 13.836 1 98.25 124 ILE A O 1
ATOM 954 N N . ALA A 1 125 ? 9.008 20.266 14.172 1 98.25 125 ALA A N 1
ATOM 955 C CA . ALA A 1 125 ? 9.359 21.156 13.07 1 98.25 125 ALA A CA 1
ATOM 956 C C . ALA A 1 125 ? 10.734 21.766 13.281 1 98.25 125 ALA A C 1
ATOM 958 O O . ALA A 1 125 ? 11.516 21.906 12.328 1 98.25 125 ALA A O 1
ATOM 959 N N . ARG A 1 126 ? 10.984 22.188 14.461 1 98.25 126 ARG A N 1
ATOM 960 C CA . ARG A 1 126 ? 12.289 22.766 14.781 1 98.25 126 ARG A CA 1
ATOM 961 C C . ARG A 1 126 ? 13.414 21.781 14.469 1 98.25 126 ARG A C 1
ATOM 963 O O . ARG A 1 126 ? 14.422 22.172 13.867 1 98.25 126 ARG A O 1
ATOM 970 N N . VAL A 1 127 ? 13.234 20.516 14.891 1 98.38 127 VAL A N 1
ATOM 971 C CA . VAL A 1 127 ? 14.25 19.5 14.625 1 98.38 127 VAL A CA 1
ATOM 972 C C . VAL A 1 127 ? 14.383 19.281 13.117 1 98.38 127 VAL A C 1
ATOM 974 O O . VAL A 1 127 ? 15.5 19.156 12.602 1 98.38 127 VAL A O 1
ATOM 977 N N . TYR A 1 128 ? 13.305 19.297 12.414 1 98.38 128 TYR A N 1
ATOM 978 C CA . TYR A 1 128 ? 13.273 19.109 10.969 1 98.38 128 TYR A CA 1
ATOM 979 C C . TYR A 1 128 ? 14.102 20.172 10.258 1 98.38 128 TYR A C 1
ATOM 981 O O . TYR A 1 128 ? 14.828 19.859 9.312 1 98.38 128 TYR A O 1
ATOM 989 N N . ILE A 1 129 ? 14.031 21.359 10.711 1 97.88 129 ILE A N 1
ATOM 990 C CA . ILE A 1 129 ? 14.703 22.5 10.078 1 97.88 129 ILE A CA 1
ATOM 991 C C . ILE A 1 129 ? 16.172 22.531 10.508 1 97.88 129 ILE A C 1
ATOM 993 O O . ILE A 1 129 ? 17.062 22.688 9.672 1 97.88 129 ILE A O 1
ATOM 997 N N . LYS A 1 130 ? 16.438 22.328 11.742 1 98.06 130 LYS A N 1
ATOM 998 C CA . LYS A 1 130 ? 17.766 22.562 12.312 1 98.06 130 LYS A CA 1
ATOM 999 C C . LYS A 1 130 ? 18.672 21.359 12.086 1 98.06 130 LYS A C 1
ATOM 1001 O O . LYS A 1 130 ? 19.891 21.5 11.938 1 98.06 130 LYS A O 1
ATOM 1006 N N . ASP A 1 131 ? 18.078 20.203 12.148 1 98.12 131 ASP A N 1
ATOM 1007 C CA . ASP A 1 131 ? 18.859 18.969 12.047 1 98.12 131 ASP A CA 1
ATOM 1008 C C . ASP A 1 131 ? 18.078 17.875 11.336 1 98.12 131 ASP A C 1
ATOM 1010 O O . ASP A 1 131 ? 17.562 16.953 11.969 1 98.12 131 ASP A O 1
ATOM 1014 N N . ARG A 1 132 ? 18.156 17.859 10.039 1 97.56 132 ARG A N 1
ATOM 1015 C CA . ARG A 1 132 ? 17.391 16.953 9.211 1 97.56 132 ARG A CA 1
ATOM 1016 C C . ARG A 1 132 ? 17.781 15.5 9.469 1 97.56 132 ARG A C 1
ATOM 1018 O O . ARG A 1 132 ? 16.938 14.602 9.445 1 97.56 132 ARG A O 1
ATOM 1025 N N . GLU A 1 133 ? 19.016 15.305 9.648 1 97.94 133 GLU A N 1
ATOM 1026 C CA . GLU A 1 133 ? 19.5 13.953 9.898 1 97.94 133 GLU A CA 1
ATOM 1027 C C . GLU A 1 133 ? 18.906 13.383 11.188 1 97.94 133 GLU A C 1
ATOM 1029 O O . GLU A 1 133 ? 18.484 12.227 11.219 1 97.94 133 GLU A O 1
ATOM 1034 N N . ALA A 1 134 ? 18.953 14.188 12.18 1 98.19 134 ALA A N 1
ATOM 1035 C CA . ALA A 1 134 ? 18.359 13.758 13.445 1 98.19 134 ALA A CA 1
ATOM 1036 C C . ALA A 1 134 ? 16.875 13.492 13.289 1 98.19 134 ALA A C 1
ATOM 1038 O O . ALA A 1 134 ? 16.344 12.531 13.859 1 98.19 134 ALA A O 1
ATOM 1039 N N . PHE A 1 135 ? 16.219 14.344 12.562 1 98.19 135 PHE A N 1
ATOM 1040 C CA . PHE A 1 135 ? 14.797 14.148 12.266 1 98.19 135 PHE A CA 1
ATOM 1041 C C . PHE A 1 135 ? 14.562 12.805 11.594 1 98.19 135 PHE A C 1
ATOM 1043 O O . PHE A 1 135 ? 13.734 12.016 12.047 1 98.19 135 PHE A O 1
ATOM 1050 N N . ASN A 1 136 ? 15.297 12.5 10.562 1 98.06 136 ASN A N 1
ATOM 1051 C CA . ASN A 1 136 ? 15.133 11.273 9.797 1 98.06 136 ASN A CA 1
ATOM 1052 C C . ASN A 1 136 ? 15.383 10.031 10.648 1 98.06 136 ASN A C 1
ATOM 1054 O O . ASN A 1 136 ? 14.656 9.047 10.547 1 98.06 136 ASN A O 1
ATOM 1058 N N . LYS A 1 137 ? 16.391 10.117 11.414 1 97.94 137 LYS A N 1
ATOM 1059 C CA . LYS A 1 137 ? 16.703 8.992 12.289 1 97.94 137 LYS A CA 1
ATOM 1060 C C . LYS A 1 137 ? 15.562 8.688 13.25 1 97.94 137 LYS A C 1
ATOM 1062 O O . LYS A 1 137 ? 15.164 7.527 13.398 1 97.94 137 LYS A O 1
ATOM 1067 N N . THR A 1 138 ? 15.062 9.695 13.867 1 98.12 138 THR A N 1
ATOM 1068 C CA . THR A 1 138 ? 13.977 9.523 14.828 1 98.12 138 THR A CA 1
ATOM 1069 C C . THR A 1 138 ? 12.719 9.023 14.133 1 98.12 138 THR A C 1
ATOM 1071 O O . THR A 1 138 ? 12.055 8.109 14.625 1 98.12 138 THR A O 1
ATOM 1074 N N . ALA A 1 139 ? 12.414 9.641 13.031 1 98.06 139 ALA A N 1
ATOM 1075 C CA . ALA A 1 139 ? 11.227 9.242 12.273 1 98.06 139 ALA A CA 1
ATOM 1076 C C . ALA A 1 139 ? 11.328 7.785 11.828 1 98.06 139 ALA A C 1
ATOM 1078 O O . ALA A 1 139 ? 10.344 7.039 11.914 1 98.06 139 ALA A O 1
ATOM 1079 N N . ARG A 1 140 ? 12.461 7.379 11.375 1 96.38 140 ARG A N 1
ATOM 1080 C CA . ARG A 1 140 ? 12.68 5.988 11.008 1 96.38 140 ARG A CA 1
ATOM 1081 C C . ARG A 1 140 ? 12.516 5.066 12.211 1 96.38 140 ARG A C 1
ATOM 1083 O O . ARG A 1 140 ? 11.969 3.969 12.086 1 96.38 140 ARG A O 1
ATOM 1090 N N . GLY A 1 141 ? 13.055 5.48 13.312 1 95.62 141 GLY A N 1
ATOM 1091 C CA . GLY A 1 141 ? 12.867 4.723 14.539 1 95.62 141 GLY A CA 1
ATOM 1092 C C . GLY A 1 141 ? 11.406 4.504 14.891 1 95.62 141 GLY A C 1
ATOM 1093 O O . GLY A 1 141 ? 11.008 3.387 15.219 1 95.62 141 GLY A O 1
ATOM 1094 N N . TRP A 1 142 ? 10.625 5.531 14.859 1 95.12 142 TRP A N 1
ATOM 1095 C CA . TRP A 1 142 ? 9.195 5.434 15.125 1 95.12 142 TRP A CA 1
ATOM 1096 C C . TRP A 1 142 ? 8.516 4.484 14.141 1 95.12 142 TRP A C 1
ATOM 1098 O O . TRP A 1 142 ? 7.668 3.68 14.523 1 95.12 142 TRP A O 1
ATOM 1108 N N . THR A 1 143 ? 8.867 4.621 12.852 1 94.62 143 THR A N 1
ATOM 1109 C CA . THR A 1 143 ? 8.305 3.762 11.812 1 94.62 143 THR A CA 1
ATOM 1110 C C . THR A 1 143 ? 8.586 2.293 12.125 1 94.62 143 THR A C 1
ATOM 1112 O O . THR A 1 143 ? 7.691 1.451 12.031 1 94.62 143 THR A O 1
ATOM 1115 N N . SER A 1 144 ? 9.758 1.994 12.562 1 90.69 144 SER A N 1
ATOM 1116 C CA . SER A 1 144 ? 10.164 0.626 12.867 1 90.69 144 SER A CA 1
ATOM 1117 C C . SER A 1 144 ? 9.391 0.08 14.07 1 90.69 144 SER A C 1
ATOM 1119 O O . SER A 1 144 ? 9.062 -1.107 14.109 1 90.69 144 SER A O 1
ATOM 1121 N N . ILE A 1 145 ? 9.023 0.884 14.977 1 90.44 145 ILE A N 1
ATOM 1122 C CA . ILE A 1 145 ? 8.398 0.461 16.219 1 90.44 145 ILE A CA 1
ATOM 1123 C C . ILE A 1 145 ? 6.887 0.381 16.047 1 90.44 145 ILE A C 1
ATOM 1125 O O . ILE A 1 145 ? 6.25 -0.569 16.5 1 90.44 145 ILE A O 1
ATOM 1129 N N . HIS A 1 146 ? 6.344 1.289 15.336 1 91.19 146 HIS A N 1
ATOM 1130 C CA . HIS A 1 146 ? 4.895 1.442 15.391 1 91.19 146 HIS A CA 1
ATOM 1131 C C . HIS A 1 146 ? 4.25 1.018 14.078 1 91.19 146 HIS A C 1
ATOM 1133 O O . HIS A 1 146 ? 3.045 0.756 14.023 1 91.19 146 HIS A O 1
ATOM 1139 N N . ALA A 1 147 ? 4.988 0.951 12.977 1 89.88 147 ALA A N 1
ATOM 1140 C CA . ALA A 1 147 ? 4.332 0.863 11.672 1 89.88 147 ALA A CA 1
ATOM 1141 C C . ALA A 1 147 ? 4.789 -0.377 10.906 1 89.88 147 ALA A C 1
ATOM 1143 O O . ALA A 1 147 ? 4.375 -0.6 9.773 1 89.88 147 ALA A O 1
ATOM 1144 N N . LEU A 1 148 ? 5.773 -1.132 11.414 1 80.69 148 LEU A N 1
ATOM 1145 C CA . LEU A 1 148 ? 6.246 -2.314 10.703 1 80.69 148 LEU A CA 1
ATOM 1146 C C . LEU A 1 148 ? 5.336 -3.51 10.977 1 80.69 148 LEU A C 1
ATOM 1148 O O . LEU A 1 148 ? 4.898 -3.717 12.109 1 80.69 148 LEU A O 1
ATOM 1152 N N . CYS A 1 149 ? 4.844 -4.074 9.891 1 71.31 149 CYS A N 1
ATOM 1153 C CA . CYS A 1 149 ? 4.047 -5.293 10.008 1 71.31 149 CYS A CA 1
ATOM 1154 C C . CYS A 1 149 ? 4.945 -6.52 10.133 1 71.31 149 CYS A C 1
ATOM 1156 O O . CYS A 1 149 ? 5.781 -6.773 9.266 1 71.31 149 CYS A O 1
ATOM 1158 N N . SER A 1 150 ? 5.645 -6.926 11.281 1 59.34 150 SER A N 1
ATOM 1159 C CA . SER A 1 150 ? 6.598 -8.023 11.445 1 59.34 150 SER A CA 1
ATOM 1160 C C . SER A 1 150 ? 5.945 -9.367 11.148 1 59.34 150 SER A C 1
ATOM 1162 O O . SER A 1 150 ? 4.902 -9.695 11.719 1 59.34 150 SER A O 1
ATOM 1164 N N . PRO A 1 151 ? 6.406 -10.062 10.047 1 50.44 151 PRO A N 1
ATOM 1165 C CA . PRO A 1 151 ? 5.918 -11.43 9.883 1 50.44 151 PRO A CA 1
ATOM 1166 C C . PRO A 1 151 ? 6.16 -12.297 11.117 1 50.44 151 PRO A C 1
ATOM 1168 O O . PRO A 1 151 ? 5.496 -13.328 11.289 1 50.44 151 PRO A O 1
ATOM 1171 N N . ASP A 1 152 ? 7.324 -12.281 11.742 1 44.91 152 ASP A N 1
ATOM 1172 C CA . ASP A 1 152 ? 7.848 -13.297 12.648 1 44.91 152 ASP A CA 1
ATOM 1173 C C . ASP A 1 152 ? 6.953 -13.445 13.875 1 44.91 152 ASP A C 1
ATOM 1175 O O . ASP A 1 152 ? 7.355 -14.055 14.867 1 44.91 152 ASP A O 1
ATOM 1179 N N . LYS A 1 153 ? 5.988 -12.719 14.086 1 39.62 153 LYS A N 1
ATOM 1180 C CA . LYS A 1 153 ? 5.68 -13.039 15.477 1 39.62 153 LYS A CA 1
ATOM 1181 C C . LYS A 1 153 ? 5.559 -14.547 15.688 1 39.62 153 LYS A C 1
ATOM 1183 O O . LYS A 1 153 ? 5.242 -15 16.781 1 39.62 153 LYS A O 1
ATOM 1188 N N . PHE A 1 154 ? 5.199 -15.375 14.758 1 33.75 154 PHE A N 1
ATOM 1189 C CA . PHE A 1 154 ? 4.934 -16.75 15.18 1 33.75 154 PHE A CA 1
ATOM 1190 C C . PHE A 1 154 ? 6.23 -17.5 15.43 1 33.75 154 PHE A C 1
ATOM 1192 O O . PHE A 1 154 ? 6.887 -17.953 14.492 1 33.75 154 PHE A O 1
ATOM 1199 N N . ASP A 1 155 ? 7.219 -16.906 16.031 1 27.28 155 ASP A N 1
ATOM 1200 C CA . ASP A 1 155 ? 7.949 -17.984 16.688 1 27.28 155 ASP A CA 1
ATOM 1201 C C . ASP A 1 155 ? 7.059 -18.719 17.688 1 27.28 155 ASP A C 1
ATOM 1203 O O . ASP A 1 155 ? 6.25 -18.094 18.391 1 27.28 155 ASP A O 1
ATOM 1207 N N . MET B 1 1 ? 27.922 -6.699 -11.664 1 44.72 1 MET B N 1
ATOM 1208 C CA . MET B 1 1 ? 27.641 -5.363 -11.141 1 44.72 1 MET B CA 1
ATOM 1209 C C . MET B 1 1 ? 26.156 -5.035 -11.25 1 44.72 1 MET B C 1
ATOM 1211 O O . MET B 1 1 ? 25.5 -5.438 -12.211 1 44.72 1 MET B O 1
ATOM 1215 N N . VAL B 1 2 ? 25.438 -4.996 -10.227 1 60 2 VAL B N 1
ATOM 1216 C CA . VAL B 1 2 ? 24.016 -4.66 -10.328 1 60 2 VAL B CA 1
ATOM 1217 C C . VAL B 1 2 ? 23.828 -3.49 -11.289 1 60 2 VAL B C 1
ATOM 1219 O O . VAL B 1 2 ? 24.453 -2.438 -11.125 1 60 2 VAL B O 1
ATOM 1222 N N . GLY B 1 3 ? 23.5 -3.807 -12.578 1 74.19 3 GLY B N 1
ATOM 1223 C CA . GLY B 1 3 ? 23.578 -3.053 -13.82 1 74.19 3 GLY B CA 1
ATOM 1224 C C . GLY B 1 3 ? 22.766 -1.775 -13.789 1 74.19 3 GLY B C 1
ATOM 1225 O O . GLY B 1 3 ? 22 -1.536 -12.844 1 74.19 3 GLY B O 1
ATOM 1226 N N . ALA B 1 4 ? 23.188 -0.745 -14.469 1 83.94 4 ALA B N 1
ATOM 1227 C CA . ALA B 1 4 ? 22.547 0.529 -14.773 1 83.94 4 ALA B CA 1
ATOM 1228 C C . ALA B 1 4 ? 21.031 0.353 -14.938 1 83.94 4 ALA B C 1
ATOM 1230 O O . ALA B 1 4 ? 20.25 1.197 -14.492 1 83.94 4 ALA B O 1
ATOM 1231 N N . ARG B 1 5 ? 20.719 -0.803 -15.375 1 86.81 5 ARG B N 1
ATOM 1232 C CA . ARG B 1 5 ? 19.297 -1.059 -15.625 1 86.81 5 ARG B CA 1
ATOM 1233 C C . ARG B 1 5 ? 18.531 -1.244 -14.312 1 86.81 5 ARG B C 1
ATOM 1235 O O . ARG B 1 5 ? 17.438 -0.724 -14.156 1 86.81 5 ARG B O 1
ATOM 1242 N N . VAL B 1 6 ? 19.125 -1.974 -13.383 1 90.62 6 VAL B N 1
ATOM 1243 C CA . VAL B 1 6 ? 18.516 -2.277 -12.102 1 90.62 6 VAL B CA 1
ATOM 1244 C C . VAL B 1 6 ? 18.266 -0.983 -11.328 1 90.62 6 VAL B C 1
ATOM 1246 O O . VAL B 1 6 ? 17.172 -0.779 -10.781 1 90.62 6 VAL B O 1
ATOM 1249 N N . ILE B 1 7 ? 19.156 -0.176 -11.352 1 88.69 7 ILE B N 1
ATOM 1250 C CA . ILE B 1 7 ? 19.047 1.107 -10.664 1 88.69 7 ILE B CA 1
ATOM 1251 C C . ILE B 1 7 ? 17.938 1.943 -11.297 1 88.69 7 ILE B C 1
ATOM 1253 O O . ILE B 1 7 ? 17.156 2.572 -10.594 1 88.69 7 ILE B O 1
ATOM 1257 N N . LYS B 1 8 ? 17.938 1.957 -12.578 1 91.12 8 LYS B N 1
ATOM 1258 C CA . LYS B 1 8 ? 16.906 2.717 -13.297 1 91.12 8 LYS B CA 1
ATOM 1259 C C . LYS B 1 8 ? 15.516 2.203 -12.969 1 91.12 8 LYS B C 1
ATOM 1261 O O . LYS B 1 8 ? 14.594 2.992 -12.758 1 91.12 8 LYS B O 1
ATOM 1266 N N . GLU B 1 9 ? 15.312 0.889 -12.969 1 93.06 9 GLU B N 1
ATOM 1267 C CA . GLU B 1 9 ? 14.016 0.31 -12.656 1 93.06 9 GLU B CA 1
ATOM 1268 C C . GLU B 1 9 ? 13.578 0.66 -11.234 1 93.06 9 GLU B C 1
ATOM 1270 O O . GLU B 1 9 ? 12.406 0.958 -10.992 1 93.06 9 GLU B O 1
ATOM 1275 N N . LEU B 1 10 ? 14.5 0.54 -10.336 1 89.5 10 LEU B N 1
ATOM 1276 C CA . LEU B 1 10 ? 14.18 0.866 -8.953 1 89.5 10 LEU B CA 1
ATOM 1277 C C . LEU B 1 10 ? 13.766 2.326 -8.82 1 89.5 10 LEU B C 1
ATOM 1279 O O . LEU B 1 10 ? 12.797 2.639 -8.117 1 89.5 10 LEU B O 1
ATOM 1283 N N . ARG B 1 11 ? 14.445 3.195 -9.484 1 88.5 11 ARG B N 1
ATOM 1284 C CA . ARG B 1 11 ? 14.109 4.613 -9.477 1 88.5 11 ARG B CA 1
ATOM 1285 C C . ARG B 1 11 ? 12.727 4.852 -10.078 1 88.5 11 ARG B C 1
ATOM 1287 O O . ARG B 1 11 ? 11.953 5.66 -9.562 1 88.5 11 ARG B O 1
ATOM 1294 N N . THR B 1 12 ? 12.438 4.164 -11.18 1 91 12 THR B N 1
ATOM 1295 C CA . THR B 1 12 ? 11.133 4.285 -11.828 1 91 12 THR B CA 1
ATOM 1296 C C . THR B 1 12 ? 10.016 3.859 -10.883 1 91 12 THR B C 1
ATOM 1298 O O . THR B 1 12 ? 8.977 4.523 -10.797 1 91 12 THR B O 1
ATOM 1301 N N . LEU B 1 13 ? 10.234 2.783 -10.141 1 91.25 13 LEU B N 1
ATOM 1302 C CA . LEU B 1 13 ? 9.242 2.268 -9.203 1 91.25 13 LEU B CA 1
ATOM 1303 C C . LEU B 1 13 ? 9.039 3.232 -8.039 1 91.25 13 LEU B C 1
ATOM 1305 O O . LEU B 1 13 ? 7.934 3.332 -7.5 1 91.25 13 LEU B O 1
ATOM 1309 N N . ARG B 1 14 ? 10.07 3.881 -7.672 1 85.12 14 ARG B N 1
ATOM 1310 C CA . ARG B 1 14 ? 9.977 4.863 -6.598 1 85.12 14 ARG B CA 1
ATOM 1311 C C . ARG B 1 14 ? 9.18 6.086 -7.039 1 85.12 14 ARG B C 1
ATOM 1313 O O . ARG B 1 14 ? 8.383 6.625 -6.262 1 85.12 14 ARG B O 1
ATOM 1320 N N . ARG B 1 15 ? 9.406 6.477 -8.25 1 86 15 ARG B N 1
ATOM 1321 C CA . ARG B 1 15 ? 8.758 7.668 -8.797 1 86 15 ARG B CA 1
ATOM 1322 C C . ARG B 1 15 ? 7.301 7.387 -9.148 1 86 15 ARG B C 1
ATOM 1324 O O . ARG B 1 15 ? 6.434 8.242 -8.938 1 86 15 ARG B O 1
ATOM 1331 N N . ASP B 1 16 ? 7.109 6.242 -9.656 1 87.94 16 ASP B N 1
ATOM 1332 C CA . ASP B 1 16 ? 5.781 5.805 -10.07 1 87.94 16 ASP B CA 1
ATOM 1333 C C . ASP B 1 16 ? 5.441 4.438 -9.484 1 87.94 16 ASP B C 1
ATOM 1335 O O . ASP B 1 16 ? 5.48 3.426 -10.195 1 87.94 16 ASP B O 1
ATOM 1339 N N . PRO B 1 17 ? 5.008 4.508 -8.305 1 87.94 17 PRO B N 1
ATOM 1340 C CA . PRO B 1 17 ? 4.781 3.219 -7.652 1 87.94 17 PRO B CA 1
ATOM 1341 C C . PRO B 1 17 ? 3.611 2.447 -8.258 1 87.94 17 PRO B C 1
ATOM 1343 O O . PRO B 1 17 ? 2.695 3.051 -8.82 1 87.94 17 PRO B O 1
ATOM 1346 N N . VAL B 1 18 ? 3.703 1.135 -8.227 1 89.5 18 VAL B N 1
ATOM 1347 C CA . VAL B 1 18 ? 2.586 0.262 -8.57 1 89.5 18 VAL B CA 1
ATOM 1348 C C . VAL B 1 18 ? 1.458 0.439 -7.559 1 89.5 18 VAL B C 1
ATOM 1350 O O . VAL B 1 18 ? 1.708 0.56 -6.359 1 89.5 18 VAL B O 1
ATOM 1353 N N . PRO B 1 19 ? 0.235 0.384 -8.086 1 89.62 19 PRO B N 1
ATOM 1354 C CA . PRO B 1 19 ? -0.866 0.521 -7.129 1 89.62 19 PRO B CA 1
ATOM 1355 C C . PRO B 1 19 ? -0.819 -0.526 -6.016 1 89.62 19 PRO B C 1
ATOM 1357 O O . PRO B 1 19 ? -0.508 -1.691 -6.277 1 89.62 19 PRO B O 1
ATOM 1360 N N . LEU B 1 20 ? -0.993 -0.02 -4.75 1 92.12 20 LEU B N 1
ATOM 1361 C CA . LEU B 1 20 ? -1.148 -0.831 -3.547 1 92.12 20 LEU B CA 1
ATOM 1362 C C . LEU B 1 20 ? 0.159 -1.53 -3.189 1 92.12 20 LEU B C 1
ATOM 1364 O O . LEU B 1 20 ? 0.157 -2.521 -2.455 1 92.12 20 LEU B O 1
ATOM 1368 N N . CYS B 1 21 ? 1.232 -1.063 -3.787 1 93.81 21 CYS B N 1
ATOM 1369 C CA . CYS B 1 21 ? 2.49 -1.757 -3.525 1 93.81 21 CYS B CA 1
ATOM 1370 C C . CYS B 1 21 ? 3.641 -0.767 -3.393 1 93.81 21 CYS B C 1
ATOM 1372 O O . CYS B 1 21 ? 3.703 0.222 -4.125 1 93.81 21 CYS B O 1
ATOM 1374 N N . SER B 1 22 ? 4.516 -1.057 -2.51 1 91.31 22 SER B N 1
ATOM 1375 C CA . SER B 1 22 ? 5.789 -0.354 -2.379 1 91.31 22 SER B CA 1
ATOM 1376 C C . SER B 1 22 ? 6.969 -1.306 -2.551 1 91.31 22 SER B C 1
ATOM 1378 O O . SER B 1 22 ? 6.934 -2.439 -2.068 1 91.31 22 SER B O 1
ATOM 1380 N N . VAL B 1 23 ? 7.938 -0.833 -3.289 1 91.62 23 VAL B N 1
ATOM 1381 C CA . VAL B 1 23 ? 9.125 -1.649 -3.523 1 91.62 23 VAL B CA 1
ATOM 1382 C C . VAL B 1 23 ? 10.375 -0.872 -3.125 1 91.62 23 VAL B C 1
ATOM 1384 O O . VAL B 1 23 ? 10.484 0.324 -3.404 1 91.62 23 VAL B O 1
ATOM 1387 N N . GLY B 1 24 ? 11.305 -1.58 -2.479 1 87.44 24 GLY B N 1
ATOM 1388 C CA . GLY B 1 24 ? 12.578 -0.987 -2.102 1 87.44 24 GLY B CA 1
ATOM 1389 C C . GLY B 1 24 ? 13.688 -2.006 -1.96 1 87.44 24 GLY B C 1
ATOM 1390 O O . GLY B 1 24 ? 13.453 -3.213 -2.055 1 87.44 24 GLY B O 1
ATOM 1391 N N . ALA B 1 25 ? 14.859 -1.413 -1.816 1 84.81 25 ALA B N 1
ATOM 1392 C CA . ALA B 1 25 ? 16 -2.281 -1.581 1 84.81 25 ALA B CA 1
ATOM 1393 C C . ALA B 1 25 ? 15.883 -3.008 -0.245 1 84.81 25 ALA B C 1
ATOM 1395 O O . ALA B 1 25 ? 15.344 -2.457 0.72 1 84.81 25 ALA B O 1
ATOM 1396 N N . HIS B 1 26 ? 16.391 -4.227 -0.3 1 83.19 26 HIS B N 1
ATOM 1397 C CA . HIS B 1 26 ? 16.438 -4.984 0.946 1 83.19 26 HIS B CA 1
ATOM 1398 C C . HIS B 1 26 ? 17.422 -4.352 1.932 1 83.19 26 HIS B C 1
ATOM 1400 O O . HIS B 1 26 ? 18.312 -3.607 1.531 1 83.19 26 HIS B O 1
ATOM 1406 N N . GLU B 1 27 ? 17.234 -4.598 3.158 1 76.69 27 GLU B N 1
ATOM 1407 C CA . GLU B 1 27 ? 18.016 -3.977 4.23 1 76.69 27 GLU B CA 1
ATOM 1408 C C . GLU B 1 27 ? 19.469 -4.402 4.176 1 76.69 27 GLU B C 1
ATOM 1410 O O . GLU B 1 27 ? 20.344 -3.748 4.758 1 76.69 27 GLU B O 1
ATOM 1415 N N . ASP B 1 28 ? 19.734 -5.441 3.436 1 77.56 28 ASP B N 1
ATOM 1416 C CA . ASP B 1 28 ? 21.094 -5.969 3.428 1 77.56 28 ASP B CA 1
ATOM 1417 C C . ASP B 1 28 ? 22 -5.145 2.52 1 77.56 28 ASP B C 1
ATOM 1419 O O . ASP B 1 28 ? 23.203 -5.379 2.461 1 77.56 28 ASP B O 1
ATOM 1423 N N . GLY B 1 29 ? 21.5 -4.254 1.784 1 77.44 29 GLY B N 1
ATOM 1424 C CA . GLY B 1 29 ? 22.297 -3.338 0.979 1 77.44 29 GLY B CA 1
ATOM 1425 C C . GLY B 1 29 ? 22.562 -3.855 -0.42 1 77.44 29 GLY B C 1
ATOM 1426 O O . GLY B 1 29 ? 23.156 -3.156 -1.24 1 77.44 29 GLY B O 1
ATOM 1427 N N . ASP B 1 30 ? 22.234 -5.051 -0.679 1 86.12 30 ASP B N 1
ATOM 1428 C CA . ASP B 1 30 ? 22.375 -5.656 -1.999 1 86.12 30 ASP B CA 1
ATOM 1429 C C . ASP B 1 30 ? 21.375 -5.074 -2.988 1 86.12 30 ASP B C 1
ATOM 1431 O O . ASP B 1 30 ? 20.156 -5.188 -2.785 1 86.12 30 ASP B O 1
ATOM 1435 N N . LEU B 1 31 ? 21.859 -4.531 -4.098 1 88.25 31 LEU B N 1
ATOM 1436 C CA . LEU B 1 31 ? 21.016 -3.822 -5.066 1 88.25 31 LEU B CA 1
ATOM 1437 C C . LEU B 1 31 ? 20.156 -4.801 -5.855 1 88.25 31 LEU B C 1
ATOM 1439 O O . LEU B 1 31 ? 19.188 -4.398 -6.488 1 88.25 31 LEU B O 1
ATOM 1443 N N . SER B 1 32 ? 20.578 -6.027 -5.879 1 92.75 32 SER B N 1
ATOM 1444 C CA . SER B 1 32 ? 19.828 -7.031 -6.629 1 92.75 32 SER B CA 1
ATOM 1445 C C . SER B 1 32 ? 18.797 -7.715 -5.75 1 92.75 32 SER B C 1
ATOM 1447 O O . SER B 1 32 ? 18.125 -8.656 -6.188 1 92.75 32 SER B O 1
ATOM 1449 N N . HIS B 1 33 ? 18.703 -7.332 -4.551 1 94.62 33 HIS B N 1
ATOM 1450 C CA . HIS B 1 33 ? 17.781 -7.906 -3.58 1 94.62 33 HIS B CA 1
ATOM 1451 C C . HIS B 1 33 ? 16.781 -6.863 -3.09 1 94.62 33 HIS B C 1
ATOM 1453 O O . HIS B 1 33 ? 17.156 -5.914 -2.398 1 94.62 33 HIS B O 1
ATOM 1459 N N . TRP B 1 34 ? 15.508 -7.102 -3.477 1 94.31 34 TRP B N 1
ATOM 1460 C CA . TRP B 1 34 ? 14.477 -6.117 -3.172 1 94.31 34 TRP B CA 1
ATOM 1461 C C . TRP B 1 34 ? 13.414 -6.711 -2.248 1 94.31 34 TRP B C 1
ATOM 1463 O O . TRP B 1 34 ? 13.297 -7.934 -2.133 1 94.31 34 TRP B O 1
ATOM 1473 N N . THR B 1 35 ? 12.727 -5.863 -1.536 1 92.81 35 THR B N 1
ATOM 1474 C CA . THR B 1 35 ? 11.547 -6.199 -0.749 1 92.81 35 THR B CA 1
ATOM 1475 C C . THR B 1 35 ? 10.336 -5.395 -1.222 1 92.81 35 THR B C 1
ATOM 1477 O O . THR B 1 35 ? 10.453 -4.207 -1.527 1 92.81 35 THR B O 1
ATOM 1480 N N . ALA B 1 36 ? 9.234 -6.043 -1.314 1 94.12 36 ALA B N 1
ATOM 1481 C CA . ALA B 1 36 ? 7.984 -5.371 -1.661 1 94.12 36 ALA B CA 1
ATOM 1482 C C . ALA B 1 36 ? 6.945 -5.547 -0.56 1 94.12 36 ALA B C 1
ATOM 1484 O O . ALA B 1 36 ? 6.891 -6.59 0.091 1 94.12 36 ALA B O 1
ATOM 1485 N N . LEU B 1 37 ? 6.184 -4.543 -0.275 1 93.38 37 LEU B N 1
ATOM 1486 C CA . LEU B 1 37 ? 5 -4.586 0.58 1 93.38 37 LEU B CA 1
ATOM 1487 C C . LEU B 1 37 ? 3.732 -4.355 -0.236 1 93.38 37 LEU B C 1
ATOM 1489 O O . LEU B 1 37 ? 3.58 -3.314 -0.878 1 93.38 37 LEU B O 1
ATOM 1493 N N . MET B 1 38 ? 2.887 -5.301 -0.213 1 94.94 38 MET B N 1
ATOM 1494 C CA . MET B 1 38 ? 1.672 -5.262 -1.021 1 94.94 38 MET B CA 1
ATOM 1495 C C . MET B 1 38 ? 0.431 -5.234 -0.136 1 94.94 38 MET B C 1
ATOM 1497 O O . MET B 1 38 ? 0.286 -6.066 0.761 1 94.94 38 MET B O 1
ATOM 1501 N N . LEU B 1 39 ? -0.419 -4.352 -0.416 1 94.12 39 LEU B N 1
ATOM 1502 C CA . LEU B 1 39 ? -1.712 -4.336 0.259 1 94.12 39 LEU B CA 1
ATOM 1503 C C . LEU B 1 39 ? -2.699 -5.27 -0.434 1 94.12 39 LEU B C 1
ATOM 1505 O O . LEU B 1 39 ? -2.746 -5.328 -1.665 1 94.12 39 LEU B O 1
ATOM 1509 N N . GLY B 1 40 ? -3.453 -6.016 0.377 1 94.5 40 GLY B N 1
ATOM 1510 C CA . GLY B 1 40 ? -4.484 -6.844 -0.228 1 94.5 40 GLY B CA 1
ATOM 1511 C C . GLY B 1 40 ? -5.539 -6.039 -0.965 1 94.5 40 GLY B C 1
ATOM 1512 O O . GLY B 1 40 ? -6.055 -5.051 -0.438 1 94.5 40 GLY B O 1
ATOM 1513 N N . PRO B 1 41 ? -5.852 -6.508 -2.168 1 92.44 41 PRO B N 1
ATOM 1514 C CA . PRO B 1 41 ? -6.828 -5.746 -2.951 1 92.44 41 PRO B CA 1
ATOM 1515 C C . PRO B 1 41 ? -8.203 -5.703 -2.297 1 92.44 41 PRO B C 1
ATOM 1517 O O . PRO B 1 41 ? -8.641 -6.695 -1.705 1 92.44 41 PRO B O 1
ATOM 1520 N N . PRO B 1 42 ? -8.859 -4.543 -2.467 1 88.5 42 PRO B N 1
ATOM 1521 C CA . PRO B 1 42 ? -10.211 -4.441 -1.92 1 88.5 42 PRO B CA 1
ATOM 1522 C C . PRO B 1 42 ? -11.188 -5.406 -2.584 1 88.5 42 PRO B C 1
ATOM 1524 O O . PRO B 1 42 ? -11.086 -5.668 -3.785 1 88.5 42 PRO B O 1
ATOM 1527 N N . GLY B 1 43 ? -12.164 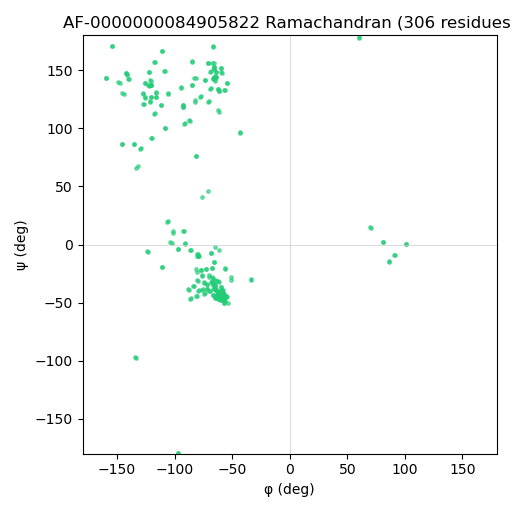-5.871 -1.836 1 88.81 43 GLY B N 1
ATOM 1528 C CA . GLY B 1 43 ? -13.188 -6.758 -2.373 1 88.81 43 GLY B CA 1
ATOM 1529 C C . GLY B 1 43 ? -12.734 -8.203 -2.463 1 88.81 43 GLY B C 1
ATOM 1530 O O . GLY B 1 43 ? -13.453 -9.047 -2.998 1 88.81 43 GLY B O 1
ATOM 1531 N N . THR B 1 44 ? -11.547 -8.5 -2.033 1 93.88 44 THR B N 1
ATOM 1532 C CA . THR B 1 44 ? -11 -9.852 -2.014 1 93.88 44 THR B CA 1
ATOM 1533 C C . THR B 1 44 ? -10.852 -10.352 -0.58 1 93.88 44 THR B C 1
ATOM 1535 O O . THR B 1 44 ? -10.953 -9.57 0.37 1 93.88 44 THR B O 1
ATOM 1538 N N . PRO B 1 45 ? -10.633 -11.672 -0.441 1 96.25 45 PRO B N 1
ATOM 1539 C CA . PRO B 1 45 ? -10.414 -12.172 0.918 1 96.25 45 PRO B CA 1
ATOM 1540 C C . PRO B 1 45 ? -9.094 -11.688 1.523 1 96.25 45 PRO B C 1
ATOM 1542 O O . PRO B 1 45 ? -8.852 -11.891 2.717 1 96.25 45 PRO B O 1
ATOM 1545 N N . TYR B 1 46 ? -8.289 -11.055 0.784 1 95.81 46 TYR B N 1
ATOM 1546 C CA . TYR B 1 46 ? -6.984 -10.594 1.24 1 95.81 46 TYR B CA 1
ATOM 1547 C C . TYR B 1 46 ? -7.035 -9.133 1.673 1 95.81 46 TYR B C 1
ATOM 1549 O O . TYR B 1 46 ? -6.039 -8.586 2.152 1 95.81 46 TYR B O 1
ATOM 1557 N N . GLU B 1 47 ? -8.172 -8.523 1.501 1 91.62 47 GLU B N 1
ATOM 1558 C CA . GLU B 1 47 ? -8.359 -7.117 1.85 1 91.62 47 GLU B CA 1
ATOM 1559 C C . GLU B 1 47 ? -7.973 -6.852 3.303 1 91.62 47 GLU B C 1
ATOM 1561 O O . GLU B 1 47 ? -8.297 -7.645 4.191 1 91.62 47 GLU B O 1
ATOM 1566 N N . GLY B 1 48 ? -7.281 -5.668 3.436 1 88.69 48 GLY B N 1
ATOM 1567 C CA . GLY B 1 48 ? -6.859 -5.297 4.777 1 88.69 48 GLY B CA 1
ATOM 1568 C C . GLY B 1 48 ? -5.52 -5.895 5.164 1 88.69 48 GLY B C 1
ATOM 1569 O O . GLY B 1 48 ? -4.922 -5.492 6.168 1 88.69 48 GLY B O 1
ATOM 1570 N N . GLY B 1 49 ? -5.047 -6.832 4.469 1 92.25 49 GLY B N 1
ATOM 1571 C CA . GLY B 1 49 ? -3.766 -7.465 4.734 1 92.25 49 GLY B CA 1
ATOM 1572 C C . GLY B 1 49 ? -2.598 -6.727 4.109 1 92.25 49 GLY B C 1
ATOM 1573 O O . GLY B 1 49 ? -2.775 -5.961 3.16 1 92.25 49 GLY B O 1
ATOM 1574 N N . VAL B 1 50 ? -1.446 -6.953 4.652 1 93.56 50 VAL B N 1
ATOM 1575 C CA . VAL B 1 50 ? -0.177 -6.488 4.102 1 93.56 50 VAL B CA 1
ATOM 1576 C C . VAL B 1 50 ? 0.74 -7.684 3.842 1 93.56 50 VAL B C 1
ATOM 1578 O O . VAL B 1 50 ? 1.075 -8.43 4.762 1 93.56 50 VAL B O 1
ATOM 1581 N N . PHE B 1 51 ? 1.155 -7.797 2.658 1 94.94 51 PHE B N 1
ATOM 1582 C CA . PHE B 1 51 ? 1.947 -8.961 2.275 1 94.94 51 PHE B CA 1
ATOM 1583 C C . PHE B 1 51 ? 3.352 -8.539 1.853 1 94.94 51 PHE B C 1
ATOM 1585 O O . PHE B 1 51 ? 3.514 -7.676 0.988 1 94.94 51 PHE B O 1
ATOM 1592 N N . GLN B 1 52 ? 4.297 -9.18 2.479 1 93.94 52 GLN B N 1
ATOM 1593 C CA . GLN B 1 52 ? 5.695 -8.922 2.145 1 93.94 52 GLN B CA 1
ATOM 1594 C C . GLN B 1 52 ? 6.207 -9.93 1.117 1 93.94 52 GLN B C 1
ATOM 1596 O O . GLN B 1 52 ? 5.926 -11.125 1.218 1 93.94 52 GLN B O 1
ATOM 1601 N N . LEU B 1 53 ? 6.895 -9.414 0.149 1 95.88 53 LEU B N 1
ATOM 1602 C CA . LEU B 1 53 ? 7.504 -10.25 -0.875 1 95.88 53 LEU B CA 1
ATOM 1603 C C . LEU B 1 53 ? 9.008 -10.031 -0.935 1 95.88 53 LEU B C 1
ATOM 1605 O O . LEU B 1 53 ? 9.484 -8.914 -0.714 1 95.88 53 LEU B O 1
ATOM 1609 N N . ASP B 1 54 ? 9.648 -11.07 -1.27 1 96.56 54 ASP B N 1
ATOM 1610 C CA . ASP B 1 54 ? 11.086 -11.039 -1.536 1 96.56 54 ASP B CA 1
ATOM 1611 C C . ASP B 1 54 ? 11.367 -11.125 -3.033 1 96.56 54 ASP B C 1
ATOM 1613 O O . ASP B 1 54 ? 10.82 -11.992 -3.723 1 96.56 54 ASP B O 1
ATOM 1617 N N . ILE B 1 55 ? 12.18 -10.234 -3.539 1 96.38 55 ILE B N 1
ATOM 1618 C CA . ILE B 1 55 ? 12.5 -10.18 -4.961 1 96.38 55 ILE B CA 1
ATOM 1619 C C . ILE B 1 55 ? 14.016 -10.211 -5.156 1 96.38 55 ILE B C 1
ATOM 1621 O O . ILE B 1 55 ? 14.727 -9.312 -4.695 1 96.38 55 ILE B O 1
ATOM 1625 N N . LYS B 1 56 ? 14.477 -11.156 -5.848 1 96.62 56 LYS B N 1
ATOM 1626 C CA . LYS B 1 56 ? 15.898 -11.273 -6.133 1 96.62 56 LYS B CA 1
ATOM 1627 C C . LYS B 1 56 ? 16.156 -11.25 -7.637 1 96.62 56 LYS B C 1
ATOM 1629 O O . LYS B 1 56 ? 15.57 -12.031 -8.391 1 96.62 56 LYS B O 1
ATOM 1634 N N . LEU B 1 57 ? 17.031 -10.375 -8.023 1 95.5 57 LEU B N 1
ATOM 1635 C CA . LEU B 1 57 ? 17.453 -10.297 -9.422 1 95.5 57 LEU B CA 1
ATOM 1636 C C . LEU B 1 57 ? 18.703 -11.148 -9.648 1 95.5 57 LEU B C 1
ATOM 1638 O O . LEU B 1 57 ? 19.734 -10.938 -9.008 1 95.5 57 LEU B O 1
ATOM 1642 N N . PRO B 1 58 ? 18.531 -12.117 -10.5 1 94.75 58 PRO B N 1
ATOM 1643 C CA . PRO B 1 58 ? 19.703 -12.953 -10.758 1 94.75 58 PRO B CA 1
ATOM 1644 C C . PRO B 1 58 ? 20.828 -12.195 -11.469 1 94.75 58 PRO B C 1
ATOM 1646 O O . PRO B 1 58 ? 20.609 -11.078 -11.953 1 94.75 58 PRO B O 1
ATOM 1649 N N . GLU B 1 59 ? 21.953 -12.766 -11.578 1 91.88 59 GLU B N 1
ATOM 1650 C CA . GLU B 1 59 ? 23.109 -12.156 -12.219 1 91.88 59 GLU B CA 1
ATOM 1651 C C . GLU B 1 59 ? 22.844 -11.875 -13.695 1 91.88 59 GLU B C 1
ATOM 1653 O O . GLU B 1 59 ? 23.328 -10.883 -14.242 1 91.88 59 GLU B O 1
ATOM 1658 N N . GLN B 1 60 ? 22.031 -12.672 -14.352 1 93.56 60 GLN B N 1
ATOM 1659 C CA . GLN B 1 60 ? 21.75 -12.555 -15.773 1 93.56 60 GLN B CA 1
ATOM 1660 C C . GLN B 1 60 ? 20.516 -11.703 -16.016 1 93.56 60 GLN B C 1
ATOM 1662 O O . GLN B 1 60 ? 19.984 -11.664 -17.141 1 93.56 60 GLN B O 1
ATOM 1667 N N . TYR B 1 61 ? 20.047 -11.062 -15.086 1 94.5 61 TYR B N 1
ATOM 1668 C CA . TYR B 1 61 ? 18.938 -10.141 -15.305 1 94.5 61 TYR B CA 1
ATOM 1669 C C . TYR B 1 61 ? 19.328 -9.031 -16.281 1 94.5 61 TYR B C 1
ATOM 1671 O O . TYR B 1 61 ? 20.422 -8.453 -16.156 1 94.5 61 TYR B O 1
ATOM 1679 N N . PRO B 1 62 ? 18.547 -8.734 -17.266 1 93.25 62 PRO B N 1
ATOM 1680 C CA . PRO B 1 62 ? 17.141 -9.062 -17.484 1 93.25 62 PRO B CA 1
ATOM 1681 C C . PRO B 1 62 ? 16.953 -10.227 -18.453 1 93.25 62 PRO B C 1
ATOM 1683 O O . PRO B 1 62 ? 15.844 -10.445 -18.953 1 93.25 62 PRO B O 1
ATOM 1686 N N . LEU B 1 63 ? 18 -10.875 -18.781 1 93.69 63 LEU B N 1
ATOM 1687 C CA . LEU B 1 63 ? 17.875 -12.031 -19.656 1 93.69 63 LEU B CA 1
ATOM 1688 C C . LEU B 1 63 ? 17.094 -13.148 -18.969 1 93.69 63 LEU B C 1
ATOM 1690 O O . LEU B 1 63 ? 16.375 -13.906 -19.641 1 93.69 63 LEU B O 1
ATOM 1694 N N . LYS B 1 64 ? 17.266 -13.281 -17.656 1 95.31 64 LYS B N 1
ATOM 1695 C CA . LYS B 1 64 ? 16.484 -14.188 -16.828 1 95.31 64 LYS B CA 1
ATOM 1696 C C . LYS B 1 64 ? 15.516 -13.422 -15.93 1 95.31 64 LYS B C 1
ATOM 1698 O O . LYS B 1 64 ? 15.805 -12.289 -15.523 1 95.31 64 LYS B O 1
ATOM 1703 N N . PRO B 1 65 ? 14.414 -14.031 -15.641 1 96.38 65 PRO B N 1
ATOM 1704 C CA . PRO B 1 65 ? 13.422 -13.336 -14.805 1 96.38 65 PRO B CA 1
ATOM 1705 C C . PRO B 1 65 ? 13.867 -13.203 -13.352 1 96.38 65 PRO B C 1
ATOM 1707 O O . PRO B 1 65 ? 14.719 -13.977 -12.891 1 96.38 65 PRO B O 1
ATOM 1710 N N . PRO B 1 66 ? 13.312 -12.219 -12.656 1 96.81 66 PRO B N 1
ATOM 1711 C CA . PRO B 1 66 ? 13.547 -12.164 -11.211 1 96.81 66 PRO B CA 1
ATOM 1712 C C . PRO B 1 66 ? 12.93 -13.344 -10.461 1 96.81 66 PRO B C 1
ATOM 1714 O O . PRO B 1 66 ? 11.945 -13.93 -10.93 1 96.81 66 PRO B O 1
ATOM 1717 N N . ALA B 1 67 ? 13.516 -13.68 -9.328 1 97.06 67 ALA B N 1
ATOM 1718 C CA . ALA B 1 67 ? 12.914 -14.633 -8.391 1 97.06 67 ALA B CA 1
ATOM 1719 C C . ALA B 1 67 ? 12.07 -13.906 -7.344 1 97.06 67 ALA B C 1
ATOM 1721 O O . ALA B 1 67 ? 12.586 -13.07 -6.598 1 97.06 67 ALA B O 1
ATOM 1722 N N . VAL B 1 68 ? 10.805 -14.242 -7.316 1 97.81 68 VAL B N 1
ATOM 1723 C CA . VAL B 1 68 ? 9.898 -13.578 -6.383 1 97.81 68 VAL B CA 1
ATOM 1724 C C . VAL B 1 68 ? 9.227 -14.625 -5.488 1 97.81 68 VAL B C 1
ATOM 1726 O O . VAL B 1 68 ? 8.781 -15.672 -5.965 1 97.81 68 VAL B O 1
ATOM 1729 N N . ARG B 1 69 ? 9.156 -14.289 -4.195 1 97.62 69 ARG B N 1
ATOM 1730 C CA . ARG B 1 69 ? 8.508 -15.18 -3.246 1 97.62 69 ARG B CA 1
ATOM 1731 C C . ARG B 1 69 ? 7.727 -14.391 -2.199 1 97.62 69 ARG B C 1
ATOM 1733 O O . ARG B 1 69 ? 8.156 -13.312 -1.78 1 97.62 69 ARG B O 1
ATOM 1740 N N . PHE B 1 70 ? 6.656 -15 -1.771 1 97.44 70 PHE B N 1
ATOM 1741 C CA . PHE B 1 70 ? 5.93 -14.445 -0.633 1 97.44 70 PHE B CA 1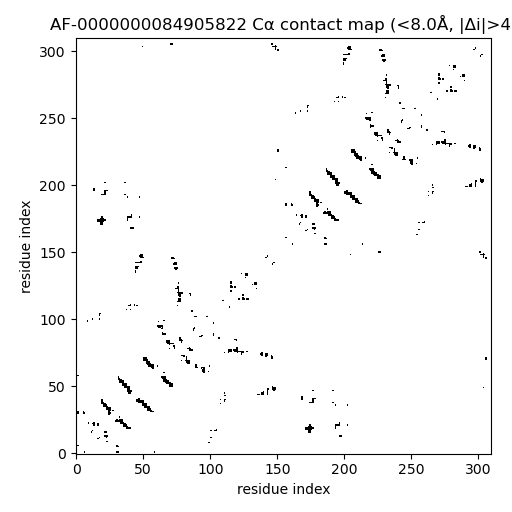
ATOM 1742 C C . PHE B 1 70 ? 6.645 -14.773 0.674 1 97.44 70 PHE B C 1
ATOM 1744 O O . PHE B 1 70 ? 6.969 -15.93 0.941 1 97.44 70 PHE B O 1
ATOM 1751 N N . ILE B 1 71 ? 6.91 -13.773 1.441 1 95.44 71 ILE B N 1
ATOM 1752 C CA . ILE B 1 71 ? 7.422 -13.969 2.793 1 95.44 71 ILE B CA 1
ATOM 1753 C C . ILE B 1 71 ? 6.262 -14.164 3.764 1 95.44 71 ILE B C 1
ATOM 1755 O O . ILE B 1 71 ? 6.293 -15.07 4.602 1 95.44 71 ILE B O 1
ATOM 1759 N N . THR B 1 72 ? 5.227 -13.305 3.648 1 94.69 72 THR B N 1
ATOM 1760 C CA . THR B 1 72 ? 4.012 -13.453 4.441 1 94.69 72 THR B CA 1
ATOM 1761 C C . THR B 1 72 ? 3.225 -14.68 4.004 1 94.69 72 THR B C 1
ATOM 1763 O O . THR B 1 72 ? 2.988 -14.875 2.809 1 94.69 72 THR B O 1
ATOM 1766 N N . LYS B 1 73 ? 2.773 -15.469 4.945 1 95.81 73 LYS B N 1
ATOM 1767 C CA . LYS B 1 73 ? 1.963 -16.641 4.617 1 95.81 73 LYS B CA 1
ATOM 1768 C C . LYS B 1 73 ? 0.614 -16.219 4.035 1 95.81 73 LYS B C 1
ATOM 1770 O O . LYS B 1 73 ? 0.005 -15.258 4.492 1 95.81 73 LYS B O 1
ATOM 1775 N N . ILE B 1 74 ? 0.197 -17.016 3.076 1 97.19 74 ILE B N 1
ATOM 1776 C CA . ILE B 1 74 ? -1.066 -16.688 2.42 1 97.19 74 ILE B CA 1
ATOM 1777 C C . ILE B 1 74 ? -1.755 -17.969 1.969 1 97.19 74 ILE B C 1
ATOM 1779 O O . ILE B 1 74 ? -1.097 -18.906 1.506 1 97.19 74 ILE B O 1
ATOM 1783 N N . TYR B 1 75 ? -3.109 -18.016 2.141 1 98.12 75 TYR B N 1
ATOM 1784 C CA . TYR B 1 75 ? -3.93 -19.109 1.618 1 98.12 75 TYR B CA 1
ATOM 1785 C C . TYR B 1 75 ? -4.355 -18.828 0.182 1 98.12 75 TYR B C 1
ATOM 1787 O O . TYR B 1 75 ? -5.242 -18 -0.061 1 98.12 75 TYR B O 1
ATOM 1795 N N . HIS B 1 76 ? -3.793 -19.5 -0.789 1 98.44 76 HIS B N 1
ATOM 1796 C CA . HIS B 1 76 ? -3.998 -19.234 -2.207 1 98.44 76 HIS B CA 1
ATOM 1797 C C . HIS B 1 76 ? -3.639 -20.438 -3.061 1 98.44 76 HIS B C 1
ATOM 1799 O O . HIS B 1 76 ? -2.645 -21.125 -2.793 1 98.44 76 HIS B O 1
ATOM 1805 N N . PRO B 1 77 ? -4.332 -20.703 -4.094 1 98.44 77 PRO B N 1
ATOM 1806 C CA . PRO B 1 77 ? -4.066 -21.891 -4.898 1 98.44 77 PRO B CA 1
ATOM 1807 C C . PRO B 1 77 ? -2.756 -21.812 -5.676 1 98.44 77 PRO B C 1
ATOM 1809 O O . PRO B 1 77 ? -2.166 -22.828 -6.02 1 98.44 77 PRO B O 1
ATOM 1812 N N . ASN B 1 78 ? -2.32 -20.625 -6.008 1 98.25 78 ASN B N 1
ATOM 1813 C CA . ASN B 1 78 ? -1.16 -20.453 -6.879 1 98.25 78 ASN B CA 1
ATOM 1814 C C . ASN B 1 78 ? 0.09 -20.078 -6.086 1 98.25 78 ASN B C 1
ATOM 1816 O O . ASN B 1 78 ? 1.127 -19.766 -6.668 1 98.25 78 ASN B O 1
ATOM 1820 N N . ILE B 1 79 ? -0.02 -20 -4.824 1 98.06 79 ILE B N 1
ATOM 1821 C CA . ILE B 1 79 ? 1.097 -19.703 -3.939 1 98.06 79 ILE B CA 1
ATOM 1822 C C . ILE B 1 79 ? 1.217 -20.781 -2.867 1 98.06 79 ILE B C 1
ATOM 1824 O O . ILE B 1 79 ? 0.265 -21.031 -2.127 1 98.06 79 ILE B O 1
ATOM 1828 N N . ASN B 1 80 ? 2.375 -21.328 -2.742 1 97.44 80 ASN B N 1
ATOM 1829 C CA . ASN B 1 80 ? 2.494 -22.438 -1.806 1 97.44 80 ASN B CA 1
ATOM 1830 C C . ASN B 1 80 ? 3.027 -21.984 -0.452 1 97.44 80 ASN B C 1
ATOM 1832 O O . ASN B 1 80 ? 3.314 -20.797 -0.264 1 97.44 80 ASN B O 1
ATOM 1836 N N . ALA B 1 81 ? 3.197 -22.891 0.495 1 94.81 81 ALA B N 1
ATOM 1837 C CA . ALA B 1 81 ? 3.557 -22.578 1.877 1 94.81 81 ALA B CA 1
ATOM 1838 C C . ALA B 1 81 ? 4.969 -22.016 1.964 1 94.81 81 ALA B C 1
ATOM 1840 O O . ALA B 1 81 ? 5.277 -21.234 2.871 1 94.81 81 ALA B O 1
ATOM 1841 N N . GLY B 1 82 ? 5.785 -22.391 1.053 1 95.81 82 GLY B N 1
ATOM 1842 C CA . GLY B 1 82 ? 7.148 -21.875 1.021 1 95.81 82 GLY B CA 1
ATOM 1843 C C . GLY B 1 82 ? 7.254 -20.5 0.402 1 95.81 82 GLY B C 1
ATOM 1844 O O . GLY B 1 82 ? 8.336 -19.906 0.389 1 95.81 82 GLY B O 1
ATOM 1845 N N . GLY B 1 83 ? 6.176 -20.031 -0.203 1 97.31 83 GLY B N 1
ATOM 1846 C CA . GLY B 1 83 ? 6.133 -18.703 -0.779 1 97.31 83 GLY B CA 1
ATOM 1847 C C . GLY B 1 83 ? 6.309 -18.703 -2.285 1 97.31 83 GLY B C 1
ATOM 1848 O O . GLY B 1 83 ? 6.316 -17.641 -2.91 1 97.31 83 GLY B O 1
ATOM 1849 N N . GLY B 1 84 ? 6.457 -19.797 -2.834 1 97.75 84 GLY B N 1
ATOM 1850 C CA . GLY B 1 84 ? 6.594 -19.891 -4.277 1 97.75 84 GLY B CA 1
ATOM 1851 C C . GLY B 1 84 ? 5.336 -19.469 -5.023 1 97.75 84 GLY B C 1
ATOM 1852 O O . GLY B 1 84 ? 4.227 -19.688 -4.543 1 97.75 84 GLY B O 1
ATOM 1853 N N . ILE B 1 85 ? 5.516 -18.969 -6.23 1 97.88 85 ILE B N 1
ATOM 1854 C CA . ILE B 1 85 ? 4.383 -18.438 -6.984 1 97.88 85 ILE B CA 1
ATOM 1855 C C . ILE B 1 85 ? 4.34 -19.078 -8.367 1 97.88 85 ILE B C 1
ATOM 1857 O O . ILE B 1 85 ? 5.359 -19.156 -9.062 1 97.88 85 ILE B O 1
ATOM 1861 N N . CYS B 1 86 ? 3.211 -19.531 -8.656 1 96.12 86 CYS B N 1
ATOM 1862 C CA . CYS B 1 86 ? 3.021 -20 -10.023 1 96.12 86 CYS B CA 1
ATOM 1863 C C . CYS B 1 86 ? 2.496 -18.891 -10.922 1 96.12 86 CYS B C 1
ATOM 1865 O O . CYS B 1 86 ? 1.306 -18.578 -10.891 1 96.12 86 CYS B O 1
ATOM 1867 N N . LEU B 1 87 ? 3.281 -18.312 -11.75 1 94.12 87 LEU B N 1
ATOM 1868 C CA . LEU B 1 87 ? 2.99 -17.266 -12.719 1 94.12 87 LEU B CA 1
ATOM 1869 C C . LEU B 1 87 ? 3.828 -17.438 -13.984 1 94.12 87 LEU B C 1
ATOM 1871 O O . LEU B 1 87 ? 5.051 -17.594 -13.906 1 94.12 87 LEU B O 1
ATOM 1875 N N . ASP B 1 88 ? 3.26 -17.406 -15.102 1 93.19 88 ASP B N 1
ATOM 1876 C CA . ASP B 1 88 ? 3.922 -17.719 -16.359 1 93.19 88 ASP B CA 1
ATOM 1877 C C . ASP B 1 88 ? 5.012 -16.703 -16.672 1 93.19 88 ASP B C 1
ATOM 1879 O O . ASP B 1 88 ? 6.047 -17.047 -17.25 1 93.19 88 ASP B O 1
ATOM 1883 N N . ILE B 1 89 ? 4.785 -15.461 -16.312 1 94.56 89 ILE B N 1
ATOM 1884 C CA . ILE B 1 89 ? 5.727 -14.398 -16.656 1 94.56 89 ILE B CA 1
ATOM 1885 C C . ILE B 1 89 ? 7.031 -14.594 -15.891 1 94.56 89 ILE B C 1
ATOM 1887 O O . ILE B 1 89 ? 8.055 -14 -16.234 1 94.56 89 ILE B O 1
ATOM 1891 N N . LEU B 1 90 ? 7.027 -15.312 -14.844 1 94.81 90 LEU B N 1
ATOM 1892 C CA . LEU B 1 90 ? 8.234 -15.586 -14.07 1 94.81 90 LEU B CA 1
ATOM 1893 C C . LEU B 1 90 ? 8.992 -16.781 -14.641 1 94.81 90 LEU B C 1
ATOM 1895 O O . LEU B 1 90 ? 10.047 -17.156 -14.125 1 94.81 90 LEU B O 1
ATOM 1899 N N . LYS B 1 91 ? 8.469 -17.422 -15.617 1 92.69 91 LYS B N 1
ATOM 1900 C CA . LYS B 1 91 ? 9.078 -18.609 -16.203 1 92.69 91 LYS B CA 1
ATOM 1901 C C . LYS B 1 91 ? 9.07 -18.547 -17.734 1 92.69 91 LYS B C 1
ATOM 1903 O O . LYS B 1 91 ? 9.852 -17.797 -18.328 1 92.69 91 LYS B O 1
ATOM 1908 N N . SER B 1 92 ? 8.094 -19.172 -18.375 1 93.12 92 SER B N 1
ATOM 1909 C CA . SER B 1 92 ? 8.07 -19.422 -19.812 1 93.12 92 SER B CA 1
ATOM 1910 C C . SER B 1 92 ? 7.719 -18.156 -20.594 1 93.12 92 SER B C 1
ATOM 1912 O O . SER B 1 92 ? 8.117 -18 -21.75 1 93.12 92 SER B O 1
ATOM 1914 N N . GLU B 1 93 ? 7.012 -17.25 -20.016 1 95.19 93 GLU B N 1
ATOM 1915 C CA . GLU B 1 93 ? 6.539 -16.062 -20.75 1 95.19 93 GLU B CA 1
ATOM 1916 C C . GLU B 1 93 ? 7.324 -14.82 -20.359 1 95.19 93 GLU B C 1
ATOM 1918 O O . GLU B 1 93 ? 6.855 -13.695 -20.562 1 95.19 93 GLU B O 1
ATOM 1923 N N . TRP B 1 94 ? 8.492 -14.969 -19.797 1 95.94 94 TRP B N 1
ATOM 1924 C CA . TRP B 1 94 ? 9.32 -13.828 -19.422 1 95.94 94 TRP B CA 1
ATOM 1925 C C . TRP B 1 94 ? 9.945 -13.18 -20.656 1 95.94 94 TRP B C 1
ATOM 1927 O O . TRP B 1 94 ? 10.312 -13.867 -21.609 1 95.94 94 TRP B O 1
ATOM 1937 N N . SER B 1 95 ? 10 -11.938 -20.609 1 95.31 95 SER B N 1
ATOM 1938 C CA . SER B 1 95 ? 10.781 -11.141 -21.531 1 95.31 95 SER B CA 1
ATOM 1939 C C . SER B 1 95 ? 11.453 -9.961 -20.828 1 95.31 95 SER B C 1
ATOM 1941 O O . SER B 1 95 ? 10.875 -9.375 -19.906 1 95.31 95 SER B O 1
ATOM 1943 N N . PRO B 1 96 ? 12.656 -9.609 -21.297 1 91.88 96 PRO B N 1
ATOM 1944 C CA . PRO B 1 96 ? 13.359 -8.469 -20.688 1 91.88 96 PRO B CA 1
ATOM 1945 C C . PRO B 1 96 ? 12.531 -7.188 -20.719 1 91.88 96 PRO B C 1
ATOM 1947 O O . PRO B 1 96 ? 12.727 -6.309 -19.875 1 91.88 96 PRO B O 1
ATOM 1950 N N . ALA B 1 97 ? 11.578 -7.141 -21.578 1 91.75 97 ALA B N 1
ATOM 1951 C CA . ALA B 1 97 ? 10.773 -5.93 -21.734 1 91.75 97 ALA B CA 1
ATOM 1952 C C . ALA B 1 97 ? 9.75 -5.793 -20.609 1 91.75 97 ALA B C 1
ATOM 1954 O O . ALA B 1 97 ? 9.242 -4.699 -20.359 1 91.75 97 ALA B O 1
ATOM 1955 N N . LEU B 1 98 ? 9.312 -6.75 -19.875 1 91.5 98 LEU B N 1
ATOM 1956 C CA . LEU B 1 98 ? 8.266 -6.742 -18.859 1 91.5 98 LEU B CA 1
ATOM 1957 C C . LEU B 1 98 ? 8.727 -6 -17.609 1 91.5 98 LEU B C 1
ATOM 1959 O O . LEU B 1 98 ? 7.934 -5.305 -16.969 1 91.5 98 LEU B O 1
ATOM 1963 N N . GLN B 1 99 ? 9.992 -6.051 -17.188 1 93.62 99 GLN B N 1
ATOM 1964 C CA . GLN B 1 99 ? 10.562 -5.422 -15.992 1 93.62 99 GLN B CA 1
ATOM 1965 C C . GLN B 1 99 ? 9.891 -5.926 -14.727 1 93.62 99 GLN B C 1
ATOM 1967 O O . GLN B 1 99 ? 8.938 -6.707 -14.789 1 93.62 99 GLN B O 1
ATOM 1972 N N . VAL B 1 100 ? 10.289 -5.512 -13.539 1 94.62 100 VAL B N 1
ATOM 1973 C CA . VAL B 1 100 ? 9.805 -5.969 -12.234 1 94.62 100 VAL B CA 1
ATOM 1974 C C . VAL B 1 100 ? 8.414 -5.395 -11.969 1 94.62 100 VAL B C 1
ATOM 1976 O O . VAL B 1 100 ? 7.57 -6.059 -11.367 1 94.62 100 VAL B O 1
ATOM 1979 N N . SER B 1 101 ? 8.156 -4.223 -12.453 1 93.38 101 SER B N 1
ATOM 1980 C CA . SER B 1 101 ? 6.863 -3.572 -12.242 1 93.38 101 SER B CA 1
ATOM 1981 C C . SER B 1 101 ? 5.719 -4.418 -12.789 1 93.38 101 SER B C 1
ATOM 1983 O O . SER B 1 101 ? 4.684 -4.562 -12.141 1 93.38 101 SER B O 1
ATOM 1985 N N . ARG B 1 102 ? 5.871 -4.961 -13.953 1 94.44 102 ARG B N 1
ATOM 1986 C CA . ARG B 1 102 ? 4.84 -5.789 -14.57 1 94.44 102 ARG B CA 1
ATOM 1987 C C . ARG B 1 102 ? 4.637 -7.078 -13.781 1 94.44 102 ARG B C 1
ATOM 1989 O O . ARG B 1 102 ? 3.514 -7.578 -13.672 1 94.44 102 ARG B O 1
ATOM 1996 N N . VAL B 1 103 ? 5.738 -7.633 -13.281 1 96 103 VAL B N 1
ATOM 1997 C CA . VAL B 1 103 ? 5.664 -8.828 -12.453 1 96 103 VAL B CA 1
ATOM 1998 C C . VAL B 1 103 ? 4.797 -8.547 -11.227 1 96 103 VAL B C 1
ATOM 2000 O O . VAL B 1 103 ? 3.881 -9.312 -10.914 1 96 103 VAL B O 1
ATOM 2003 N N . ILE B 1 104 ? 5.035 -7.418 -10.555 1 94.88 104 ILE B N 1
ATOM 2004 C CA . ILE B 1 104 ? 4.293 -7.035 -9.359 1 94.88 104 ILE B CA 1
ATOM 2005 C C . ILE B 1 104 ? 2.818 -6.84 -9.711 1 94.88 104 ILE B C 1
ATOM 2007 O O . ILE B 1 104 ? 1.936 -7.32 -8.992 1 94.88 104 ILE B O 1
ATOM 2011 N N . LEU B 1 105 ? 2.561 -6.172 -10.766 1 92.81 105 LEU B N 1
ATOM 2012 C CA . LEU B 1 105 ? 1.188 -5.957 -11.203 1 92.81 105 LEU B CA 1
ATOM 2013 C C . LEU B 1 105 ? 0.474 -7.285 -11.438 1 92.81 105 LEU B C 1
ATOM 2015 O O . LEU B 1 105 ? -0.692 -7.441 -11.07 1 92.81 105 LEU B O 1
ATOM 2019 N N . SER B 1 106 ? 1.18 -8.227 -12.055 1 95.38 106 SER B N 1
ATOM 2020 C CA . SER B 1 106 ? 0.589 -9.531 -12.328 1 95.38 106 SER B CA 1
ATOM 2021 C C . SER B 1 106 ? 0.275 -10.273 -11.031 1 95.38 106 SER B C 1
ATOM 2023 O O . SER B 1 106 ? -0.731 -10.984 -10.945 1 95.38 106 SER B O 1
ATOM 2025 N N . ILE B 1 107 ? 1.129 -10.117 -10.078 1 95.94 107 ILE B N 1
ATOM 2026 C CA . ILE B 1 107 ? 0.903 -10.766 -8.789 1 95.94 107 ILE B CA 1
ATOM 2027 C C . ILE B 1 107 ? -0.32 -10.148 -8.109 1 95.94 107 ILE B C 1
ATOM 2029 O O . ILE B 1 107 ? -1.146 -10.859 -7.539 1 95.94 107 ILE B O 1
ATOM 2033 N N . CYS B 1 108 ? -0.434 -8.828 -8.148 1 92.81 108 CYS B N 1
ATOM 2034 C CA . CYS B 1 108 ? -1.624 -8.172 -7.629 1 92.81 108 CYS B CA 1
ATOM 2035 C C . CYS B 1 108 ? -2.885 -8.711 -8.289 1 92.81 108 CYS B C 1
ATOM 2037 O O . CYS B 1 108 ? -3.887 -8.961 -7.613 1 92.81 108 CYS B O 1
ATOM 2039 N N . SER B 1 109 ? -2.826 -8.867 -9.57 1 92.94 109 SER B N 1
ATOM 2040 C CA . SER B 1 109 ? -3.965 -9.398 -10.312 1 92.94 109 SER B CA 1
ATOM 2041 C C . SER B 1 109 ? -4.301 -10.82 -9.859 1 92.94 109 SER B C 1
ATOM 2043 O O . SER B 1 109 ? -5.473 -11.188 -9.781 1 92.94 109 SER B O 1
ATOM 2045 N N . LEU B 1 110 ? -3.238 -11.602 -9.641 1 95.38 110 LEU B N 1
ATOM 2046 C CA . LEU B 1 110 ? -3.406 -12.977 -9.195 1 95.38 110 LEU B CA 1
ATOM 2047 C C . LEU B 1 110 ? -4.18 -13.039 -7.883 1 95.38 110 LEU B C 1
ATOM 2049 O O . LEU B 1 110 ? -4.988 -13.945 -7.672 1 95.38 110 LEU B O 1
ATOM 2053 N N . LEU B 1 111 ? -3.939 -12.117 -6.934 1 94.69 111 LEU B N 1
ATOM 2054 C CA . LEU B 1 111 ? -4.664 -12.055 -5.668 1 94.69 111 LEU B CA 1
ATOM 2055 C C . LEU B 1 111 ? -6.137 -11.742 -5.902 1 94.69 111 LEU B C 1
ATOM 2057 O O . LEU B 1 111 ? -7 -12.195 -5.148 1 94.69 111 LEU B O 1
ATOM 2061 N N . CYS B 1 112 ? -6.418 -11.023 -6.906 1 92.5 112 CYS B N 1
ATOM 2062 C CA . CYS B 1 112 ? -7.797 -10.664 -7.227 1 92.5 112 CYS B CA 1
ATOM 2063 C C . CYS B 1 112 ? -8.516 -11.82 -7.914 1 92.5 112 CYS B C 1
ATOM 2065 O O . CYS B 1 112 ? -9.711 -12.031 -7.691 1 92.5 112 CYS B O 1
ATOM 2067 N N . GLU B 1 113 ? -7.742 -12.438 -8.758 1 94.5 113 GLU B N 1
ATOM 2068 C CA . GLU B 1 113 ? -8.328 -13.508 -9.555 1 94.5 113 GLU B CA 1
ATOM 2069 C C . GLU B 1 113 ? -7.418 -14.734 -9.594 1 94.5 113 GLU B C 1
ATOM 2071 O O . GLU B 1 113 ? -6.711 -14.953 -10.578 1 94.5 113 GLU B O 1
ATOM 2076 N N . PRO B 1 114 ? -7.539 -15.586 -8.617 1 96.81 114 PRO B N 1
ATOM 2077 C CA . PRO B 1 114 ? -6.738 -16.812 -8.609 1 96.81 114 PRO B CA 1
ATOM 2078 C C . PRO B 1 114 ? -7.004 -17.688 -9.828 1 96.81 114 PRO B C 1
ATOM 2080 O O . PRO B 1 114 ? -8.078 -17.609 -10.43 1 96.81 114 PRO B O 1
ATOM 2083 N N . ASN B 1 115 ? -6.02 -18.453 -10.227 1 95.31 115 ASN B N 1
ATOM 2084 C CA . ASN B 1 115 ? -6.156 -19.375 -11.344 1 95.31 115 ASN B CA 1
ATOM 2085 C C . ASN B 1 115 ? -6.195 -20.828 -10.875 1 95.31 115 ASN B C 1
ATOM 2087 O O . ASN B 1 115 ? -5.152 -21.453 -10.688 1 95.31 115 ASN B O 1
ATOM 2091 N N . PRO B 1 116 ? -7.312 -21.438 -10.781 1 95.19 116 PRO B N 1
ATOM 2092 C CA . PRO B 1 116 ? -7.402 -22.812 -10.289 1 95.19 116 PRO B CA 1
ATOM 2093 C C . PRO B 1 116 ? -7.023 -23.859 -11.344 1 95.19 116 PRO B C 1
ATOM 2095 O O . PRO B 1 116 ? -6.848 -25.031 -11.016 1 95.19 116 PRO B O 1
ATOM 2098 N N . ASP B 1 117 ? -6.863 -23.5 -12.57 1 94.25 117 ASP B N 1
ATOM 2099 C CA . ASP B 1 117 ? -6.613 -24.453 -13.648 1 94.25 117 ASP B CA 1
ATOM 2100 C C . ASP B 1 117 ? -5.145 -24.859 -13.695 1 94.25 117 ASP B C 1
ATOM 2102 O O . ASP B 1 117 ? -4.793 -25.875 -14.297 1 94.25 117 ASP B O 1
ATOM 2106 N N . ASP B 1 118 ? -4.289 -24.172 -13.203 1 91.75 118 ASP B N 1
ATOM 2107 C CA . ASP B 1 118 ? -2.865 -24.453 -13.094 1 91.75 118 ASP B CA 1
ATOM 2108 C C . ASP B 1 118 ? -2.355 -24.156 -11.688 1 91.75 118 ASP B C 1
ATOM 2110 O O . ASP B 1 118 ? -1.507 -23.281 -11.5 1 91.75 118 ASP B O 1
ATOM 2114 N N . PRO B 1 119 ? -2.855 -24.953 -10.758 1 96.38 119 PRO B N 1
ATOM 2115 C CA . PRO B 1 119 ? -2.57 -24.641 -9.359 1 96.38 119 PRO B CA 1
ATOM 2116 C C . PRO B 1 119 ? -1.2 -25.141 -8.906 1 96.38 119 PRO B C 1
ATOM 2118 O O . PRO B 1 119 ? -0.748 -26.203 -9.352 1 96.38 119 PRO B O 1
ATOM 2121 N N . LEU B 1 120 ? -0.581 -24.406 -8.117 1 96.81 120 LEU B N 1
ATOM 2122 C CA . LEU B 1 120 ? 0.602 -24.859 -7.398 1 96.81 120 LEU B CA 1
ATOM 2123 C C . LEU B 1 120 ? 0.209 -25.703 -6.184 1 96.81 120 LEU B C 1
ATOM 2125 O O . LEU B 1 120 ? 0.972 -26.562 -5.746 1 96.81 120 LEU B O 1
ATOM 2129 N N . VAL B 1 121 ? -0.962 -25.375 -5.605 1 97.88 121 VAL B N 1
ATOM 2130 C CA . VAL B 1 121 ? -1.513 -26.109 -4.477 1 97.88 121 VAL B CA 1
ATOM 2131 C C . VAL B 1 121 ? -2.877 -26.688 -4.848 1 97.88 121 VAL B C 1
ATOM 2133 O O . VAL B 1 121 ? -3.912 -26.078 -4.562 1 97.88 121 VAL B O 1
ATOM 2136 N N . PRO B 1 122 ? -2.916 -27.875 -5.34 1 97.75 122 PRO B N 1
ATOM 2137 C CA . PRO B 1 122 ? -4.141 -28.469 -5.879 1 97.75 122 PRO B CA 1
ATOM 2138 C C . PRO B 1 122 ? -5.258 -28.562 -4.844 1 97.75 122 PRO B C 1
ATOM 2140 O O . PRO B 1 122 ? -6.43 -28.375 -5.176 1 97.75 122 PRO B O 1
ATOM 2143 N N . GLU B 1 123 ? -4.902 -28.844 -3.641 1 98 123 GLU B N 1
ATOM 2144 C CA . GLU B 1 123 ? -5.906 -28.984 -2.59 1 98 123 GLU B CA 1
ATOM 2145 C C . GLU B 1 123 ? -6.691 -27.688 -2.402 1 98 123 GLU B C 1
ATOM 2147 O O . GLU B 1 123 ? -7.91 -27.703 -2.225 1 98 123 GLU B O 1
ATOM 2152 N N . ILE B 1 124 ? -6.016 -26.594 -2.441 1 98.25 124 ILE B N 1
ATOM 2153 C CA . ILE B 1 124 ? -6.672 -25.312 -2.27 1 98.25 124 ILE B CA 1
ATOM 2154 C C . ILE B 1 124 ? -7.504 -24.984 -3.508 1 98.25 124 ILE B C 1
ATOM 2156 O O . ILE B 1 124 ? -8.594 -24.422 -3.4 1 98.25 124 ILE B O 1
ATOM 2160 N N . ALA B 1 125 ? -7.031 -25.297 -4.664 1 98.31 125 ALA B N 1
ATOM 2161 C CA . ALA B 1 125 ? -7.77 -25.094 -5.906 1 98.31 125 ALA B CA 1
ATOM 2162 C C . ALA B 1 125 ? -9.109 -25.828 -5.879 1 98.31 125 ALA B C 1
ATOM 2164 O O . ALA B 1 125 ? -10.125 -25.297 -6.34 1 98.31 125 ALA B O 1
ATOM 2165 N N . ARG B 1 126 ? -9.07 -27 -5.422 1 98.25 126 ARG B N 1
ATOM 2166 C CA . ARG B 1 126 ? -10.297 -27.797 -5.32 1 98.25 126 ARG B CA 1
ATOM 2167 C C . ARG B 1 126 ? -11.336 -27.078 -4.465 1 98.25 126 ARG B C 1
ATOM 2169 O O . ARG B 1 126 ? -12.508 -27 -4.844 1 98.25 126 ARG B O 1
ATOM 2176 N N . VAL B 1 127 ? -10.898 -26.562 -3.305 1 98.38 127 VAL B N 1
ATOM 2177 C CA . VAL B 1 127 ? -11.812 -25.844 -2.424 1 98.38 127 VAL B CA 1
ATOM 2178 C C . VAL B 1 127 ? -12.32 -24.578 -3.125 1 98.38 127 VAL B C 1
ATOM 2180 O O . VAL B 1 127 ? -13.508 -24.25 -3.037 1 98.38 127 VAL B O 1
ATOM 2183 N N . TYR B 1 128 ? -11.477 -23.922 -3.84 1 98.38 128 TYR B N 1
ATOM 2184 C CA . TYR B 1 128 ? -11.812 -22.703 -4.562 1 98.38 128 TYR B CA 1
ATOM 2185 C C . TYR B 1 128 ? -12.93 -22.969 -5.57 1 98.38 128 TYR B C 1
ATOM 2187 O O . TYR B 1 128 ? -13.844 -22.156 -5.715 1 98.38 128 TYR B O 1
ATOM 2195 N N . ILE B 1 129 ? -12.883 -24.062 -6.23 1 97.88 129 ILE B N 1
ATOM 2196 C CA . ILE B 1 129 ? -13.836 -24.406 -7.281 1 97.88 129 ILE B CA 1
ATOM 2197 C C . ILE B 1 129 ? -15.117 -24.938 -6.66 1 97.88 129 ILE B C 1
ATOM 2199 O O . ILE B 1 129 ? -16.219 -24.531 -7.039 1 97.88 129 ILE B O 1
ATOM 2203 N N . LYS B 1 130 ? -15.016 -25.781 -5.703 1 98.06 130 LYS B N 1
ATOM 2204 C CA . LYS B 1 130 ? -16.141 -26.531 -5.18 1 98.06 130 LYS B CA 1
ATOM 2205 C C . LYS B 1 130 ? -16.938 -25.719 -4.164 1 98.06 130 LYS B C 1
ATOM 2207 O O . LYS B 1 130 ? -18.156 -25.859 -4.043 1 98.06 130 LYS B O 1
ATOM 2212 N N . ASP B 1 131 ? -16.219 -24.938 -3.408 1 98.12 131 ASP B N 1
ATOM 2213 C CA . ASP B 1 131 ? -16.844 -24.172 -2.33 1 98.12 131 ASP B CA 1
ATOM 2214 C C . ASP B 1 131 ? -16.156 -22.812 -2.139 1 98.12 131 ASP B C 1
ATOM 2216 O O . ASP B 1 131 ? -15.391 -22.641 -1.193 1 98.12 131 ASP B O 1
ATOM 2220 N N . ARG B 1 132 ? -16.594 -21.859 -2.898 1 97.56 132 ARG B N 1
ATOM 2221 C CA . ARG B 1 132 ? -15.961 -20.531 -2.906 1 97.56 132 ARG B CA 1
ATOM 2222 C C . ARG B 1 132 ? -16.109 -19.859 -1.551 1 97.56 132 ARG B C 1
ATOM 2224 O O . ARG B 1 132 ? -15.203 -19.141 -1.108 1 97.56 132 ARG B O 1
ATOM 2231 N N . GLU B 1 133 ? -17.203 -20.016 -0.967 1 98 133 GLU B N 1
ATOM 2232 C CA . GLU B 1 133 ? -17.438 -19.406 0.333 1 98 133 GLU B CA 1
ATOM 2233 C C . GLU B 1 133 ? -16.453 -19.922 1.382 1 98 133 GLU B C 1
ATOM 2235 O O . GLU B 1 133 ? -15.898 -19.156 2.158 1 98 133 GLU B O 1
ATOM 2240 N N . ALA B 1 134 ? -16.328 -21.203 1.38 1 98.19 134 ALA B N 1
ATOM 2241 C CA . ALA B 1 134 ? -15.367 -21.797 2.303 1 98.19 134 ALA B CA 1
ATOM 2242 C C . ALA B 1 134 ? -13.953 -21.312 2.014 1 98.19 134 ALA B C 1
ATOM 2244 O O . ALA B 1 134 ? -13.18 -21.047 2.938 1 98.19 134 ALA B O 1
ATOM 2245 N N . PHE B 1 135 ? -13.625 -21.219 0.762 1 98.25 135 PHE B N 1
ATOM 2246 C CA . PHE B 1 135 ? -12.328 -20.688 0.358 1 98.25 135 PHE B CA 1
ATOM 2247 C C . PHE B 1 135 ? -12.133 -19.281 0.909 1 98.25 135 PHE B C 1
ATOM 2249 O O . PHE B 1 135 ? -11.117 -19 1.553 1 98.25 135 PHE B O 1
ATOM 2256 N N . ASN B 1 136 ? -13.062 -18.406 0.719 1 98.06 136 ASN B N 1
ATOM 2257 C CA . ASN B 1 136 ? -12.969 -17.016 1.139 1 98.06 136 ASN B CA 1
ATOM 2258 C C . ASN B 1 136 ? -12.828 -16.891 2.652 1 98.06 136 ASN B C 1
ATOM 2260 O O . ASN B 1 136 ? -12.039 -16.078 3.143 1 98.06 136 ASN B O 1
ATOM 2264 N N . LYS B 1 137 ? -13.578 -17.656 3.32 1 98 137 LYS B N 1
ATOM 2265 C CA . LYS B 1 137 ? -13.516 -17.625 4.777 1 98 137 LYS B CA 1
ATOM 2266 C C . LYS B 1 137 ? -12.125 -18 5.277 1 98 137 LYS B C 1
ATOM 2268 O O . LYS B 1 137 ? -11.562 -17.312 6.133 1 98 137 LYS B O 1
ATOM 2273 N N . THR B 1 138 ? -11.609 -19.062 4.75 1 98.19 138 THR B N 1
ATOM 2274 C CA . THR B 1 138 ? -10.289 -19.531 5.164 1 98.19 138 THR B CA 1
ATOM 2275 C C . THR B 1 138 ? -9.219 -18.516 4.793 1 98.19 138 THR B C 1
ATOM 2277 O O . THR B 1 138 ? -8.336 -18.203 5.598 1 98.19 138 THR B O 1
ATOM 2280 N N . ALA B 1 139 ? -9.289 -18.031 3.578 1 98.06 139 ALA B N 1
ATOM 2281 C CA . ALA B 1 139 ? -8.32 -17.047 3.109 1 98.06 139 ALA B CA 1
ATOM 2282 C C . ALA B 1 139 ? -8.352 -15.797 3.973 1 98.06 139 ALA B C 1
ATOM 2284 O O . ALA B 1 139 ? -7.301 -15.25 4.32 1 98.06 139 ALA B O 1
ATOM 2285 N N . ARG B 1 140 ? -9.508 -15.344 4.312 1 96.5 140 ARG B N 1
ATOM 2286 C CA . ARG B 1 140 ? -9.656 -14.195 5.203 1 96.5 140 ARG B CA 1
ATOM 2287 C C . ARG B 1 140 ? -9.062 -14.484 6.578 1 96.5 140 ARG B C 1
ATOM 2289 O O . ARG B 1 140 ? -8.438 -13.609 7.188 1 96.5 140 ARG B O 1
ATOM 2296 N N . GLY B 1 141 ? -9.328 -15.656 7.066 1 95.69 141 GLY B N 1
ATOM 2297 C CA . GLY B 1 141 ? -8.727 -16.062 8.328 1 95.69 141 GLY B CA 1
ATOM 2298 C C . GLY B 1 141 ? -7.211 -16 8.312 1 95.69 141 GLY B C 1
ATOM 2299 O O . GLY B 1 141 ? -6.602 -15.469 9.25 1 95.69 141 GLY B O 1
ATOM 2300 N N . TRP B 1 142 ? -6.594 -16.531 7.312 1 95.25 142 TRP B N 1
ATOM 2301 C CA . TRP B 1 142 ? -5.145 -16.484 7.168 1 95.25 142 TRP B CA 1
ATOM 2302 C C . TRP B 1 142 ? -4.648 -15.047 7.113 1 95.25 142 TRP B C 1
ATOM 2304 O O . TRP B 1 142 ? -3.637 -14.703 7.727 1 95.25 142 TRP B O 1
ATOM 2314 N N . THR B 1 143 ? -5.348 -14.211 6.328 1 94.75 143 THR B N 1
ATOM 2315 C CA . THR B 1 143 ? -4.988 -12.805 6.207 1 94.75 143 THR B CA 1
ATOM 2316 C C . THR B 1 143 ? -4.996 -12.125 7.574 1 94.75 143 THR B C 1
ATOM 2318 O O . THR B 1 143 ? -4.062 -11.398 7.918 1 94.75 143 THR B O 1
ATOM 2321 N N . SER B 1 144 ? -5.957 -12.406 8.375 1 90.81 144 SER B N 1
ATOM 2322 C CA . SER B 1 144 ? -6.09 -11.82 9.703 1 90.81 144 SER B CA 1
ATOM 2323 C C . SER B 1 144 ? -4.965 -12.266 10.625 1 90.81 144 SER B C 1
ATOM 2325 O O . SER B 1 144 ? -4.488 -11.492 11.461 1 90.81 144 SER B O 1
ATOM 2327 N N . ILE B 1 145 ? -4.477 -13.43 10.477 1 90.5 145 ILE B N 1
ATOM 2328 C CA . ILE B 1 145 ? -3.492 -14.016 11.375 1 90.5 145 ILE B CA 1
ATOM 2329 C C . ILE B 1 145 ? -2.084 -13.625 10.93 1 90.5 145 ILE B C 1
ATOM 2331 O O . ILE B 1 145 ? -1.235 -13.289 11.758 1 90.5 145 ILE B O 1
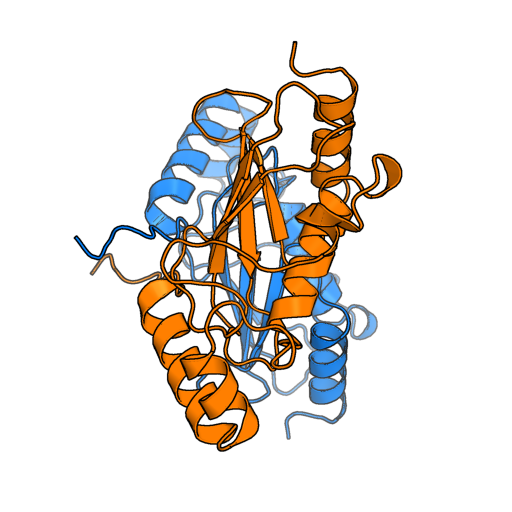ATOM 2335 N N . HIS B 1 146 ? -1.861 -13.609 9.68 1 91.31 146 HIS B N 1
ATOM 2336 C CA . HIS B 1 146 ? -0.482 -13.555 9.211 1 91.31 146 HIS B CA 1
ATOM 2337 C C . HIS B 1 146 ? -0.17 -12.211 8.57 1 91.31 146 HIS B C 1
ATOM 2339 O O . HIS B 1 146 ? 0.998 -11.844 8.422 1 91.31 146 HIS B O 1
ATOM 2345 N N . ALA B 1 147 ? -1.173 -11.43 8.156 1 90 147 ALA B N 1
ATOM 2346 C CA . ALA B 1 147 ? -0.885 -10.312 7.27 1 90 147 ALA B CA 1
ATOM 2347 C C . ALA B 1 147 ? -1.385 -9 7.867 1 90 147 ALA B C 1
ATOM 2349 O O . ALA B 1 147 ? -1.276 -7.941 7.238 1 90 147 ALA B O 1
ATOM 2350 N N . LEU B 1 148 ? -2.086 -9.023 9.008 1 81 148 LEU B N 1
ATOM 2351 C CA . LEU B 1 148 ? -2.588 -7.789 9.602 1 81 148 LEU B CA 1
ATOM 2352 C C . LEU B 1 148 ? -1.502 -7.098 10.422 1 81 148 LEU B C 1
ATOM 2354 O O . LEU B 1 148 ? -0.75 -7.758 11.141 1 81 148 LEU B O 1
ATOM 2358 N N . CYS B 1 149 ? -1.233 -5.867 10.062 1 71.75 149 CYS B N 1
ATOM 2359 C CA . CYS B 1 149 ? -0.292 -5.066 10.836 1 71.75 149 CYS B CA 1
ATOM 2360 C C . CYS B 1 149 ? -0.969 -4.457 12.062 1 71.75 149 CYS B C 1
ATOM 2362 O O . CYS B 1 149 ? -1.946 -3.715 11.93 1 71.75 149 CYS B O 1
ATOM 2364 N N . SER B 1 150 ? -1.303 -5.141 13.242 1 59.53 150 SER B N 1
ATOM 2365 C CA . SER B 1 150 ? -2.035 -4.641 14.398 1 59.53 150 SER B CA 1
ATOM 2366 C C . SER B 1 150 ? -1.292 -3.49 15.07 1 59.53 150 SER B C 1
ATOM 2368 O O . SER B 1 150 ? -0.105 -3.607 15.375 1 59.53 150 SER B O 1
ATOM 2370 N N . PRO B 1 151 ? -1.902 -2.238 15.078 1 50.19 151 PRO B N 1
ATOM 2371 C CA . PRO B 1 151 ? -1.29 -1.179 15.883 1 50.19 151 PRO B CA 1
ATOM 2372 C C . PRO B 1 151 ? -1.082 -1.589 17.328 1 50.19 151 PRO B C 1
ATOM 2374 O O . PRO B 1 151 ? -0.188 -1.066 18 1 50.19 151 PRO B O 1
ATOM 2377 N N . ASP B 1 152 ? -2.031 -2.117 18.062 1 44.44 152 ASP B N 1
ATOM 2378 C CA . ASP B 1 152 ? -2.137 -2.117 19.516 1 44.44 152 ASP B CA 1
ATOM 2379 C C . ASP B 1 152 ? -0.999 -2.914 20.156 1 44.44 152 ASP B C 1
ATOM 2381 O O . ASP B 1 152 ? -1.063 -3.268 21.328 1 44.44 152 ASP B O 1
ATOM 2385 N N . LYS B 1 153 ? -0.11 -3.523 19.562 1 38.53 153 LYS B N 1
ATOM 2386 C CA . LYS B 1 153 ? 0.45 -4.359 20.609 1 38.53 153 LYS B CA 1
ATOM 2387 C C . LYS B 1 153 ? 0.805 -3.531 21.844 1 38.53 153 LYS B C 1
ATOM 2389 O O . LYS B 1 153 ? 1.388 -4.047 22.797 1 38.53 153 LYS B O 1
ATOM 2394 N N . PHE B 1 154 ? 1.154 -2.334 21.781 1 33.16 154 PHE B N 1
ATOM 2395 C CA . PHE B 1 154 ? 1.705 -1.775 23 1 33.16 154 PHE B CA 1
ATOM 2396 C C . PHE B 1 154 ? 0.616 -1.601 24.062 1 33.16 154 PHE B C 1
ATOM 2398 O O . PHE B 1 154 ? -0.184 -0.666 23.984 1 33.16 154 PHE B O 1
ATOM 2405 N N . ASP B 1 155 ? -0.232 -2.578 24.297 1 27.19 155 ASP B N 1
ATOM 2406 C CA . ASP B 1 155 ? -0.611 -2.441 25.688 1 27.19 155 ASP B CA 1
ATOM 2407 C C . ASP B 1 155 ? 0.619 -2.449 26.594 1 27.19 155 ASP B C 1
ATOM 2409 O O . ASP B 1 155 ? 1.566 -3.201 26.359 1 27.19 155 ASP B O 1
#

Nearest PDB structures (foldseek):
  3ugb-assembly1_A-2  TM=9.863E-01  e=1.181E-22  Homo sapiens
  3ptf-assembly1_A  TM=9.758E-01  e=2.213E-22  Homo sapiens
  6sqr-assembly1_E  TM=9.700E-01  e=1.181E-22  Homo sapiens
  4v3l-assembly1_A  TM=9.715E-01  e=8.274E-22  Homo sapiens
  8v0d-assembly1_B  TM=9.687E-01  e=1.651E-21  Homo sapiens

Organism: Salpingoeca rosetta (strain ATCC 50818 / BSB-021) (NCBI:txid946362)

Foldseek 3Di:
DCDPVLVVLLVVCVVPPAPQKDKDADPVPDSQKIKMWGAQDPPALLHQFIWIKIWGHDPPPPVAAIAMFTPFAFQAFQADRRGHGDDCCNDVVPDNVCGVSNVVVVVNVCRVPPDLVDGPHVVLSVCCVPPVPVSSVVRNVSRVVTGHPDPPPPD/DCDPVLVVLLVVCVVPPAPQKDKDADPVPDSQKIKMWGAQDPPALLHQFIWIKIWGHDPPPPVAAIAMFTPWAFQAFQADRRGHGDDCCNDVVPDNVCGVSNVVVVVNVCRVPPDLVDGPHVVLSVCCVPPVPVSSVVRNVSRVVTGHPDPPPPD